Protein AF-0000000083948044 (afdb_homodimer)

Solvent-accessible surface area (backbone atoms only — not comparable to full-atom values): 12449 Å² total; per-residue (Å²): 128,55,39,56,55,38,50,48,56,56,56,66,45,41,83,78,43,51,87,65,26,79,36,49,68,41,22,40,64,72,47,48,48,48,42,42,27,71,43,44,62,43,53,74,86,37,71,69,35,30,33,70,60,34,66,50,73,43,100,89,45,74,81,46,65,39,50,32,29,34,37,51,96,88,35,52,42,30,39,36,39,72,46,25,44,63,44,82,81,50,70,66,59,46,50,53,51,45,54,44,46,70,73,47,71,33,28,36,36,36,42,35,24,60,48,123,128,55,41,56,55,38,49,48,57,55,56,65,46,41,83,79,43,52,88,64,27,78,38,49,67,42,23,39,62,72,47,47,49,49,42,43,28,71,42,45,60,43,53,74,85,37,72,70,34,30,34,70,60,35,66,50,72,43,99,88,44,76,82,46,65,38,49,31,30,34,36,51,95,87,35,49,41,31,37,37,39,72,45,24,45,65,45,83,80,51,71,65,60,47,49,52,49,46,54,44,45,69,75,47,71,33,29,36,36,36,44,34,24,61,48,123

InterPro domains:
  IPR029464 Type I restriction enzyme R protein, N-terminal domain [PF13588] (35-112)

Structure (mmCIF, N/CA/C/O backbone):
data_AF-0000000083948044-model_v1
#
loop_
_entity.id
_entity.type
_entity.pdbx_description
1 polymer 'Unc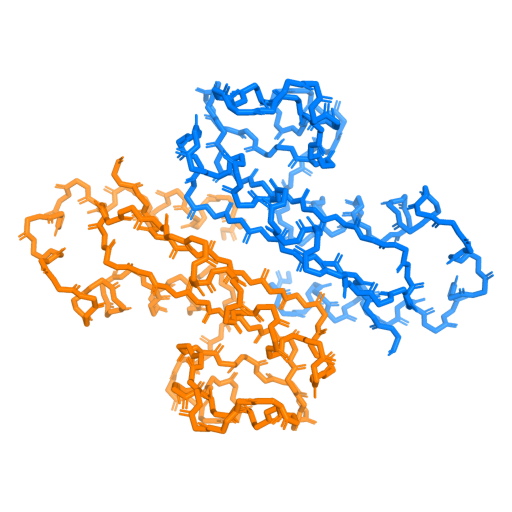haracterized conserved protein'
#
loop_
_atom_site.group_PDB
_atom_site.id
_atom_site.type_symbol
_atom_site.label_atom_id
_atom_site.label_alt_id
_atom_site.label_comp_id
_atom_site.label_asym_id
_atom_site.label_entity_id
_atom_site.label_seq_id
_atom_site.pdbx_PDB_ins_code
_atom_site.Cartn_x
_atom_site.Cartn_y
_atom_site.Cartn_z
_atom_site.occupancy
_atom_site.B_iso_or_equiv
_atom_site.auth_seq_id
_atom_site.auth_comp_id
_atom_site.auth_asym_id
_atom_site.auth_atom_id
_atom_site.pdbx_PDB_model_num
ATOM 1 N N . MET A 1 1 ? -4.352 4.871 -19 1 67.12 1 MET A N 1
ATOM 2 C CA . MET A 1 1 ? -5.227 4.184 -18.062 1 67.12 1 MET A CA 1
ATOM 3 C C . MET A 1 1 ? -5.004 4.691 -16.641 1 67.12 1 MET A C 1
ATOM 5 O O . MET A 1 1 ? -3.877 5.027 -16.266 1 67.12 1 MET A O 1
ATOM 9 N N . ASP A 1 2 ? -6.133 4.84 -15.945 1 78.31 2 ASP A N 1
ATOM 10 C CA . ASP A 1 2 ? -5.961 5.277 -14.562 1 78.31 2 ASP A CA 1
ATOM 11 C C . ASP A 1 2 ? -5.617 4.102 -13.656 1 78.31 2 ASP A C 1
ATOM 13 O O . ASP A 1 2 ? -5.531 2.961 -14.109 1 78.31 2 ASP A O 1
ATOM 17 N N . PHE A 1 3 ? -5.184 4.293 -12.453 1 81.31 3 PHE A N 1
ATOM 18 C CA . PHE A 1 3 ? -4.707 3.305 -11.492 1 81.31 3 PHE A CA 1
ATOM 19 C C . PHE A 1 3 ? -5.691 2.148 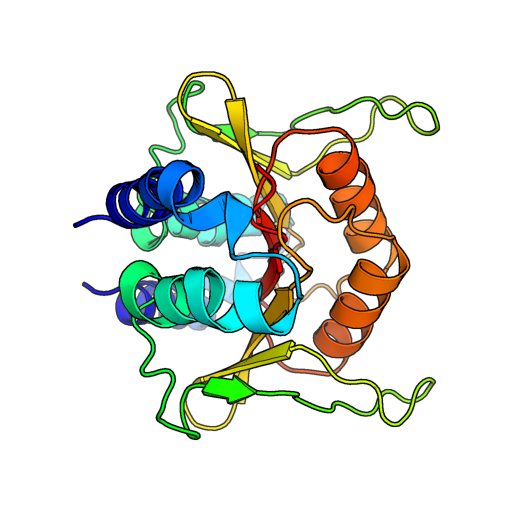-11.375 1 81.31 3 PHE A C 1
ATOM 21 O O . PHE A 1 3 ? -5.301 0.982 -11.461 1 81.31 3 PHE A O 1
ATOM 28 N N . ILE A 1 4 ? -6.91 2.498 -11.281 1 80.31 4 ILE A N 1
ATOM 29 C CA . ILE A 1 4 ? -7.93 1.479 -11.055 1 80.31 4 ILE A CA 1
ATOM 30 C C . ILE A 1 4 ? -8.055 0.591 -12.289 1 80.31 4 ILE A C 1
ATOM 32 O O . ILE A 1 4 ? -8.195 -0.629 -12.172 1 80.31 4 ILE A O 1
ATOM 36 N N . GLU A 1 5 ? -8.039 1.23 -13.391 1 84.94 5 GLU A N 1
ATOM 37 C CA . GLU A 1 5 ? -8.125 0.471 -14.641 1 84.94 5 GLU A CA 1
ATOM 38 C C . GLU A 1 5 ? -6.949 -0.494 -14.781 1 84.94 5 GLU A C 1
ATOM 40 O O . GLU A 1 5 ? -7.121 -1.624 -15.234 1 84.94 5 GLU A O 1
ATOM 45 N N . ARG A 1 6 ? -5.82 -0.018 -14.383 1 87.62 6 ARG A N 1
ATOM 46 C CA . ARG A 1 6 ? -4.625 -0.85 -14.484 1 87.62 6 ARG A CA 1
ATOM 47 C C . ARG A 1 6 ? -4.688 -2.025 -13.516 1 87.62 6 ARG A C 1
ATOM 49 O O . ARG A 1 6 ? -4.309 -3.145 -13.867 1 87.62 6 ARG A O 1
ATOM 56 N N . ILE A 1 7 ? -5.152 -1.818 -12.328 1 85.5 7 ILE A N 1
ATOM 57 C CA . ILE A 1 7 ? -5.289 -2.887 -11.344 1 85.5 7 ILE A CA 1
ATOM 58 C C . ILE A 1 7 ? -6.309 -3.912 -11.836 1 85.5 7 ILE A C 1
ATOM 60 O O . ILE A 1 7 ? -6.113 -5.121 -11.672 1 85.5 7 ILE A O 1
ATOM 64 N N . GLN A 1 8 ? -7.34 -3.424 -12.422 1 84.31 8 GLN A N 1
ATOM 65 C CA . GLN A 1 8 ? -8.383 -4.316 -12.922 1 84.31 8 GLN A CA 1
ATOM 66 C C . GLN A 1 8 ? -7.852 -5.188 -14.062 1 84.31 8 GLN A C 1
ATOM 68 O O . GLN A 1 8 ? -8.195 -6.371 -14.148 1 84.31 8 GLN A O 1
ATOM 73 N N . ALA A 1 9 ? -7.117 -4.512 -14.898 1 88.69 9 ALA A N 1
ATOM 74 C CA . ALA A 1 9 ? -6.523 -5.266 -16 1 88.69 9 ALA A CA 1
ATOM 75 C C . ALA A 1 9 ? -5.656 -6.406 -15.477 1 88.69 9 ALA A C 1
ATOM 77 O O . ALA A 1 9 ? -5.699 -7.52 -16 1 88.69 9 ALA A O 1
ATOM 78 N N . LEU A 1 10 ? -4.922 -6.152 -14.453 1 88.38 10 LEU A N 1
ATOM 79 C CA . LEU A 1 10 ? -4.078 -7.176 -13.844 1 88.38 10 LEU A CA 1
ATOM 80 C C . LEU A 1 10 ? -4.926 -8.258 -13.18 1 88.38 10 LEU A C 1
ATOM 82 O O . LEU A 1 10 ? -4.633 -9.445 -13.312 1 88.38 10 LEU A O 1
ATOM 86 N N . SER A 1 11 ? -5.906 -7.84 -12.484 1 85.69 11 SER A N 1
ATOM 87 C CA . SER A 1 11 ? -6.781 -8.766 -11.773 1 85.69 11 SER A CA 1
ATOM 88 C C . SER A 1 11 ? -7.496 -9.703 -12.742 1 85.69 11 SER A C 1
ATOM 90 O O . SER A 1 11 ? -7.766 -10.859 -12.414 1 85.69 11 SER A O 1
ATOM 92 N N . LYS A 1 12 ? -7.828 -9.227 -13.906 1 88.06 12 LYS A N 1
ATOM 93 C CA . LYS A 1 12 ? -8.555 -10 -14.906 1 88.06 12 LYS A CA 1
ATOM 94 C C . LYS A 1 12 ? -7.695 -11.148 -15.438 1 88.06 12 LYS A C 1
ATOM 96 O O . LYS A 1 12 ? -8.227 -12.125 -15.969 1 88.06 12 LYS A O 1
ATOM 101 N N . ARG A 1 13 ? -6.422 -11.039 -15.281 1 89.12 13 ARG A N 1
ATOM 102 C CA . ARG A 1 13 ? -5.512 -12.07 -15.766 1 89.12 13 ARG A CA 1
ATOM 103 C C . ARG A 1 13 ? -5.438 -13.242 -14.789 1 89.12 13 ARG A C 1
ATOM 105 O O . ARG A 1 13 ? -5.035 -14.344 -15.156 1 89.12 13 ARG A O 1
ATOM 112 N N . ILE A 1 14 ? -5.812 -13.016 -13.602 1 89.88 14 ILE A N 1
ATOM 113 C CA . ILE A 1 14 ? -5.562 -13.961 -12.516 1 89.88 14 ILE A CA 1
ATOM 114 C C . ILE A 1 14 ? -6.285 -15.273 -12.797 1 89.88 14 ILE A C 1
ATOM 116 O O . ILE A 1 14 ? -5.691 -16.359 -12.711 1 89.88 14 ILE A O 1
ATOM 120 N N . PRO A 1 15 ? -7.562 -15.227 -13.211 1 89.88 15 PRO A N 1
ATOM 121 C CA . PRO A 1 15 ? -8.227 -16.5 -13.5 1 89.88 15 PRO A CA 1
ATOM 122 C C . PRO A 1 15 ? -7.523 -17.297 -14.586 1 89.88 15 P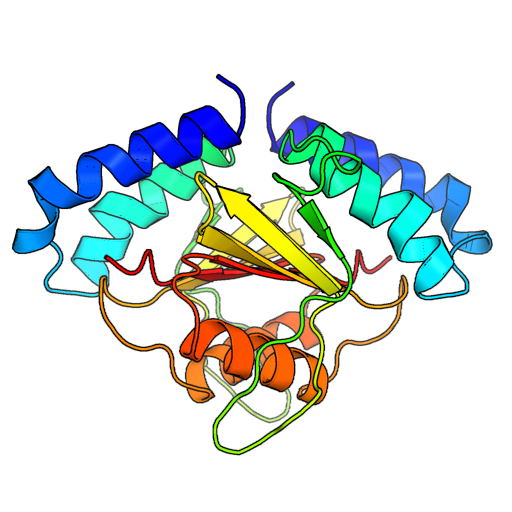RO A C 1
ATOM 124 O O . PRO A 1 15 ? -7.547 -18.531 -14.562 1 89.88 15 PRO A O 1
ATOM 127 N N . GLN A 1 16 ? -6.848 -16.672 -15.453 1 93.62 16 GLN A N 1
ATOM 128 C CA . GLN A 1 16 ? -6.199 -17.328 -16.578 1 93.62 16 GLN A CA 1
ATOM 129 C C . GLN A 1 16 ? -4.859 -17.938 -16.172 1 93.62 16 GLN A C 1
ATOM 131 O O . GLN A 1 16 ? -4.383 -18.891 -16.797 1 93.62 16 GLN A O 1
ATOM 136 N N . ILE A 1 17 ? -4.301 -17.422 -15.117 1 94.12 17 ILE A N 1
ATOM 137 C CA . ILE A 1 17 ? -2.936 -17.859 -14.836 1 94.12 17 ILE A CA 1
ATOM 138 C C . ILE A 1 17 ? -2.855 -18.453 -13.43 1 94.12 17 ILE A C 1
ATOM 140 O O . ILE A 1 17 ? -1.783 -18.859 -12.984 1 94.12 17 ILE A O 1
ATOM 144 N N . SER A 1 18 ? -3.92 -18.453 -12.719 1 91.75 18 SER A N 1
ATOM 145 C CA . SER A 1 18 ? -3.928 -18.828 -11.312 1 91.75 18 SER A CA 1
ATOM 146 C C . SER A 1 18 ? -3.295 -20.203 -11.109 1 91.75 18 SER A C 1
ATOM 148 O O . SER A 1 18 ? -2.615 -20.438 -10.102 1 91.75 18 SER A O 1
ATOM 150 N N . ALA A 1 19 ? -3.473 -21.109 -12.039 1 93.56 19 ALA A N 1
ATOM 151 C CA . ALA A 1 19 ? -2.943 -22.469 -11.945 1 93.56 19 ALA A CA 1
ATOM 152 C C . ALA A 1 19 ? -1.418 -22.469 -11.961 1 93.56 19 ALA A C 1
ATOM 154 O O . ALA A 1 19 ? -0.784 -23.391 -11.438 1 93.56 19 ALA A O 1
ATOM 155 N N . SER A 1 20 ? -0.863 -21.422 -12.516 1 94.25 20 SER A N 1
ATOM 156 C CA . SER A 1 20 ? 0.59 -21.344 -12.625 1 94.25 20 SER A CA 1
ATOM 157 C C . SER A 1 20 ? 1.194 -20.609 -11.438 1 94.25 20 SER A C 1
ATOM 159 O O . SER A 1 20 ? 2.418 -20.516 -11.312 1 94.25 20 SER A O 1
ATOM 161 N N . LEU A 1 21 ? 0.418 -20.062 -10.531 1 93.19 21 LEU A N 1
ATOM 162 C CA . LEU A 1 21 ? 0.89 -19.266 -9.406 1 93.19 21 LEU A CA 1
ATOM 163 C C . LEU A 1 21 ? 1.062 -20.141 -8.164 1 93.19 21 LEU A C 1
ATOM 165 O O . LEU A 1 21 ? 0.517 -19.828 -7.102 1 93.19 21 LEU A O 1
ATOM 169 N N . GLN A 1 22 ? 1.893 -21.125 -8.344 1 92.19 22 GLN A N 1
ATOM 170 C CA . GLN A 1 22 ? 1.998 -22.156 -7.316 1 92.19 22 GLN A CA 1
ATOM 171 C C . GLN A 1 22 ? 3.119 -21.844 -6.332 1 92.19 22 GLN A C 1
ATOM 173 O O . GLN A 1 22 ? 3.277 -22.531 -5.32 1 92.19 22 GLN A O 1
ATOM 178 N N . THR A 1 23 ? 3.932 -20.922 -6.645 1 92.12 23 THR A N 1
ATOM 179 C CA . THR A 1 23 ? 5.02 -20.531 -5.758 1 92.12 23 THR A CA 1
ATOM 180 C C . THR A 1 23 ? 5.02 -19.016 -5.539 1 92.12 23 THR A C 1
ATOM 182 O O . THR A 1 23 ? 4.395 -18.281 -6.297 1 92.12 23 THR A O 1
ATOM 185 N N . GLU A 1 24 ? 5.656 -18.562 -4.508 1 91.38 24 GLU A N 1
ATOM 186 C CA . GLU A 1 24 ? 5.871 -17.141 -4.266 1 91.38 24 GLU A CA 1
ATOM 187 C C . GLU A 1 24 ? 6.605 -16.484 -5.434 1 91.38 24 GLU A C 1
ATOM 189 O O . GLU A 1 24 ? 6.25 -15.391 -5.867 1 91.38 24 GLU A O 1
ATOM 194 N N . GLU A 1 25 ? 7.613 -17.234 -5.977 1 92.88 25 GLU A N 1
ATOM 195 C CA . GLU A 1 25 ? 8.375 -16.734 -7.109 1 92.88 25 GLU A CA 1
ATOM 196 C C . GLU A 1 25 ? 7.496 -16.562 -8.344 1 92.88 25 GLU A C 1
ATOM 198 O O . GLU A 1 25 ? 7.598 -15.57 -9.062 1 92.88 25 GLU A O 1
ATOM 203 N N . ALA A 1 26 ? 6.648 -17.516 -8.617 1 94.69 26 ALA A N 1
ATOM 204 C CA . ALA A 1 26 ? 5.703 -17.422 -9.734 1 94.69 26 ALA A CA 1
ATOM 205 C C . ALA A 1 26 ? 4.762 -16.234 -9.547 1 94.69 26 ALA A C 1
ATOM 207 O O . ALA A 1 26 ? 4.48 -15.5 -10.492 1 94.69 26 ALA A O 1
ATOM 208 N N . THR A 1 27 ? 4.277 -16.031 -8.352 1 93.81 27 THR A N 1
ATOM 209 C CA . THR A 1 27 ? 3.404 -14.898 -8.031 1 93.81 27 THR A CA 1
ATOM 210 C C . THR A 1 27 ? 4.133 -13.578 -8.25 1 93.81 27 THR A C 1
ATOM 212 O O . THR A 1 27 ? 3.586 -12.656 -8.867 1 93.81 27 THR A O 1
ATOM 215 N N . LYS A 1 28 ? 5.367 -13.484 -7.785 1 93.69 28 LYS A N 1
ATOM 216 C CA . LYS A 1 28 ? 6.172 -12.281 -7.969 1 93.69 28 LYS A CA 1
ATOM 217 C C . LYS A 1 28 ? 6.316 -11.938 -9.445 1 93.69 28 LYS A C 1
ATOM 219 O O . LYS A 1 28 ? 6.082 -10.789 -9.852 1 93.69 28 LYS A O 1
ATOM 224 N N . ASN A 1 29 ? 6.586 -12.914 -10.234 1 94.5 29 ASN A N 1
ATOM 225 C CA . ASN A 1 29 ? 6.855 -12.688 -11.648 1 94.5 29 ASN A CA 1
ATOM 226 C C . ASN A 1 29 ? 5.578 -12.367 -12.422 1 94.5 29 ASN A C 1
ATOM 228 O O . ASN A 1 29 ? 5.57 -11.477 -13.273 1 94.5 29 ASN A O 1
ATOM 232 N N . ALA A 1 30 ? 4.555 -13.062 -12.109 1 94.56 30 ALA A N 1
ATOM 233 C CA . ALA A 1 30 ? 3.361 -12.977 -12.945 1 94.56 30 ALA A CA 1
ATOM 234 C C . ALA A 1 30 ? 2.441 -11.852 -12.477 1 94.56 30 ALA A C 1
ATOM 236 O O . ALA A 1 30 ? 1.631 -11.344 -13.25 1 94.56 30 ALA A O 1
ATOM 237 N N . LEU A 1 31 ? 2.502 -11.43 -11.195 1 93.31 31 LEU A N 1
ATOM 238 C CA . LEU A 1 31 ? 1.531 -10.477 -10.672 1 93.31 31 LEU A CA 1
ATOM 239 C C . LEU A 1 31 ? 2.232 -9.258 -10.086 1 93.31 31 LEU A C 1
ATOM 241 O O . LEU A 1 31 ? 1.928 -8.117 -10.461 1 93.31 31 LEU A O 1
ATOM 245 N N . ILE A 1 32 ? 3.238 -9.469 -9.266 1 94.44 32 ILE A N 1
ATOM 246 C CA . ILE A 1 32 ? 3.822 -8.375 -8.5 1 94.44 32 ILE A CA 1
ATOM 247 C C . ILE A 1 32 ? 4.66 -7.488 -9.422 1 94.44 32 ILE A C 1
ATOM 249 O O . ILE A 1 32 ? 4.523 -6.262 -9.414 1 94.44 32 ILE A O 1
ATOM 253 N N . MET A 1 33 ? 5.516 -8.125 -10.219 1 95.25 33 MET A N 1
ATOM 254 C CA . MET A 1 33 ? 6.355 -7.328 -11.109 1 95.25 33 MET A CA 1
ATOM 255 C C . MET A 1 33 ? 5.504 -6.516 -12.078 1 95.25 33 MET A C 1
ATOM 257 O O . MET A 1 33 ? 5.723 -5.316 -12.25 1 95.25 33 MET A O 1
ATOM 261 N N . PRO A 1 34 ? 4.512 -7.086 -12.695 1 94.31 34 PRO A N 1
ATOM 262 C CA . PRO A 1 34 ? 3.621 -6.281 -13.539 1 94.31 34 PRO A CA 1
ATOM 263 C C . PRO A 1 34 ? 2.895 -5.191 -12.75 1 94.31 34 PRO A C 1
ATOM 265 O O . PRO A 1 34 ? 2.658 -4.102 -13.273 1 94.31 34 PRO A O 1
ATOM 268 N N . PHE A 1 35 ? 2.508 -5.418 -11.539 1 92.94 35 PHE A N 1
ATOM 269 C CA . PHE A 1 35 ? 1.888 -4.406 -10.695 1 92.94 35 PHE A CA 1
ATOM 270 C C . PHE A 1 35 ? 2.822 -3.219 -10.5 1 92.94 35 PHE A C 1
ATOM 272 O O . PHE A 1 35 ? 2.426 -2.068 -10.695 1 92.94 35 PHE A O 1
ATOM 279 N N . LEU A 1 36 ? 4.07 -3.512 -10.18 1 94.38 36 LEU A N 1
ATOM 280 C CA . LEU A 1 36 ? 5.055 -2.461 -9.953 1 94.38 36 LEU A CA 1
ATOM 281 C C . LEU A 1 36 ? 5.301 -1.659 -11.227 1 94.38 36 LEU A C 1
ATOM 283 O O . LEU A 1 36 ? 5.398 -0.431 -11.18 1 94.38 36 LEU A O 1
ATOM 287 N N . SER A 1 37 ? 5.359 -2.396 -12.281 1 94.56 37 SER A N 1
ATOM 288 C CA . SER A 1 37 ? 5.703 -1.741 -13.539 1 94.56 37 SER A CA 1
ATOM 289 C C . SER A 1 37 ? 4.484 -1.072 -14.172 1 94.56 37 SER A C 1
ATOM 291 O O . SER A 1 37 ? 4.457 0.148 -14.336 1 94.56 37 SER A O 1
ATOM 293 N N . SER A 1 38 ? 3.361 -1.793 -14.367 1 92.38 38 SER A N 1
ATOM 294 C CA . SER A 1 38 ? 2.24 -1.3 -15.156 1 92.38 38 SER A CA 1
ATOM 295 C C . SER A 1 38 ? 1.301 -0.443 -14.312 1 92.38 38 SER A C 1
ATOM 297 O O . SER A 1 38 ? 0.655 0.472 -14.828 1 92.38 38 SER A O 1
ATOM 299 N N . VAL A 1 39 ? 1.251 -0.683 -13.055 1 89.31 39 VAL A N 1
ATOM 300 C CA . VAL A 1 39 ? 0.312 0.04 -12.203 1 89.31 39 VAL A CA 1
ATOM 301 C C . VAL A 1 39 ? 1.024 1.205 -11.516 1 89.31 39 VAL A C 1
ATOM 303 O O . VAL A 1 39 ? 0.562 2.346 -11.578 1 89.31 39 VAL A O 1
ATOM 306 N N . LEU A 1 40 ? 2.197 0.929 -11.016 1 89.94 40 LEU A N 1
ATOM 307 C CA . LEU A 1 40 ? 2.883 1.976 -10.273 1 89.94 40 LEU A CA 1
ATOM 308 C C . LEU A 1 40 ? 3.863 2.729 -11.164 1 89.94 40 LEU A C 1
ATOM 310 O O . LEU A 1 40 ? 4.312 3.824 -10.812 1 89.94 40 LEU A O 1
ATOM 314 N N . GLY A 1 41 ? 4.305 2.107 -12.297 1 91.44 41 GLY A N 1
ATOM 315 C CA . GLY A 1 41 ? 5.086 2.824 -13.297 1 91.44 41 GLY A CA 1
ATOM 316 C C . GLY A 1 41 ? 6.582 2.74 -13.055 1 91.44 41 GLY A C 1
ATOM 317 O O . GLY A 1 41 ? 7.348 3.539 -13.594 1 91.44 41 GLY A O 1
ATOM 318 N N . TY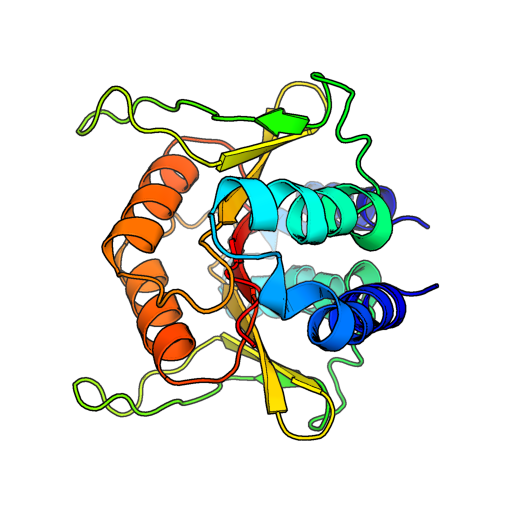R A 1 42 ? 6.984 1.784 -12.211 1 94.25 42 TYR A N 1
ATOM 319 C CA . TYR A 1 42 ? 8.414 1.625 -11.945 1 94.25 42 TYR A CA 1
ATOM 320 C C . TYR A 1 42 ? 9.07 0.759 -13.016 1 94.25 42 TYR A C 1
ATOM 322 O O . TYR A 1 42 ? 8.438 -0.145 -13.57 1 94.25 42 TYR A O 1
ATOM 330 N N . ASP A 1 43 ? 10.312 1.043 -13.32 1 95.88 43 ASP A N 1
ATOM 331 C CA . ASP A 1 43 ? 11.133 0.12 -14.102 1 95.88 43 ASP A CA 1
ATOM 332 C C . ASP A 1 43 ? 11.703 -0.988 -13.219 1 95.88 43 ASP A C 1
ATOM 334 O O . ASP A 1 43 ? 12.711 -0.792 -12.547 1 95.88 43 ASP A O 1
ATOM 338 N N . VAL A 1 44 ? 11.102 -2.119 -13.25 1 96.25 44 VAL A N 1
ATOM 339 C CA . VAL A 1 44 ? 11.391 -3.207 -12.32 1 96.25 44 VAL A CA 1
ATOM 340 C C . VAL A 1 44 ? 12.789 -3.766 -12.594 1 96.25 44 VAL A C 1
ATOM 342 O O . VAL A 1 44 ? 13.336 -4.504 -11.773 1 96.25 44 VAL A O 1
ATOM 345 N N . PHE A 1 45 ? 13.414 -3.367 -13.68 1 96.19 45 PHE A N 1
ATOM 346 C CA . PHE A 1 45 ? 14.742 -3.871 -14.008 1 96.19 45 PHE A CA 1
ATOM 347 C C . PHE A 1 45 ? 15.805 -2.818 -13.719 1 96.19 45 PHE A C 1
ATOM 349 O O . PHE A 1 45 ? 17 -3.062 -13.906 1 96.19 45 PHE A O 1
ATOM 356 N N . ASN A 1 46 ? 15.453 -1.7 -13.242 1 97.12 46 ASN A N 1
ATOM 357 C CA . ASN A 1 46 ? 16.359 -0.631 -12.836 1 97.12 46 ASN A CA 1
ATOM 358 C C . ASN A 1 46 ? 16.641 -0.668 -11.336 1 97.12 46 ASN A C 1
ATOM 360 O O . ASN A 1 46 ? 15.773 -0.34 -10.531 1 97.12 46 ASN A O 1
ATOM 364 N N . PRO A 1 47 ? 17.828 -0.976 -10.922 1 96.06 47 PRO A N 1
ATOM 365 C CA . PRO A 1 47 ? 18.125 -1.119 -9.492 1 96.06 47 PRO A CA 1
ATOM 366 C C . PRO A 1 47 ? 18.078 0.21 -8.742 1 96.06 47 PRO A C 1
ATOM 368 O O . PRO A 1 47 ? 18.094 0.228 -7.512 1 96.06 47 PRO A O 1
ATOM 371 N N . ASP A 1 48 ? 18.031 1.287 -9.469 1 96.5 48 ASP A N 1
ATOM 372 C CA . ASP A 1 48 ? 17.891 2.58 -8.812 1 96.5 48 ASP A CA 1
ATOM 373 C C . ASP A 1 48 ? 16.422 2.84 -8.438 1 96.5 48 ASP A C 1
ATOM 375 O O . ASP A 1 48 ? 16.141 3.752 -7.66 1 96.5 48 ASP A O 1
ATOM 379 N N . GLU A 1 49 ? 15.508 2.025 -9.008 1 96.06 49 GLU A N 1
ATOM 380 C CA . GLU A 1 49 ? 14.086 2.238 -8.758 1 96.06 49 GLU A CA 1
ATOM 381 C C . GLU A 1 49 ? 13.492 1.104 -7.918 1 96.06 49 GLU A C 1
ATOM 383 O O . GLU A 1 49 ? 12.648 1.337 -7.055 1 96.06 49 GLU A O 1
ATOM 388 N N . VAL A 1 50 ? 13.93 -0.074 -8.25 1 97.19 50 VAL A N 1
ATOM 389 C CA . VAL A 1 50 ? 13.352 -1.242 -7.59 1 97.19 50 VAL A CA 1
ATOM 390 C C . VAL A 1 50 ? 14.469 -2.131 -7.051 1 97.19 50 VAL A C 1
ATOM 392 O O . VAL A 1 50 ? 15.297 -2.633 -7.812 1 97.19 50 VAL A O 1
ATOM 395 N N . LEU A 1 51 ? 14.523 -2.34 -5.727 1 96.38 51 LEU A N 1
ATOM 396 C CA . LEU A 1 51 ? 15.484 -3.215 -5.074 1 96.38 51 LEU A CA 1
ATOM 397 C C . LEU A 1 51 ? 14.805 -4.465 -4.527 1 96.38 51 LEU A C 1
ATOM 399 O O . LEU A 1 51 ? 14.062 -4.391 -3.545 1 96.38 51 LEU A O 1
ATOM 403 N N . PRO A 1 52 ? 15.039 -5.605 -5.195 1 95.44 52 PRO A N 1
ATOM 404 C CA . PRO A 1 52 ? 14.484 -6.852 -4.656 1 95.44 52 PRO A CA 1
ATOM 405 C C . PRO A 1 52 ? 15.234 -7.344 -3.422 1 95.44 52 PRO A C 1
ATOM 407 O O . PRO A 1 52 ? 16.438 -7.082 -3.277 1 95.44 52 PRO A O 1
ATOM 410 N N . GLU A 1 53 ? 14.516 -8.031 -2.551 1 93.25 53 GLU A N 1
ATOM 411 C CA . GLU A 1 53 ? 15.086 -8.648 -1.357 1 93.25 53 GLU A CA 1
ATOM 412 C C . GLU A 1 53 ? 15.852 -7.633 -0.52 1 93.25 53 GLU A C 1
ATOM 414 O O . GLU A 1 53 ? 17.016 -7.848 -0.18 1 93.25 53 GLU A O 1
ATOM 419 N N . TYR A 1 54 ? 15.188 -6.527 -0.263 1 91.62 54 TYR A N 1
ATOM 420 C CA . TYR A 1 54 ? 15.789 -5.426 0.482 1 91.62 54 TYR A CA 1
ATOM 421 C C . TYR A 1 54 ? 15.984 -5.801 1.946 1 91.62 54 TYR A C 1
ATOM 423 O O . TYR A 1 54 ? 15.047 -6.258 2.605 1 91.62 54 TYR A O 1
ATOM 431 N N . THR A 1 55 ? 17.234 -5.762 2.393 1 85.94 55 THR A N 1
ATOM 432 C CA . THR A 1 55 ? 17.578 -6.078 3.773 1 85.94 55 THR A CA 1
ATOM 433 C C . THR A 1 55 ? 17.688 -4.805 4.609 1 85.94 55 THR A C 1
ATOM 435 O O . THR A 1 55 ? 18.234 -3.801 4.152 1 85.94 55 THR A O 1
ATOM 438 N N . ALA A 1 56 ? 16.875 -4.699 5.594 1 72 56 ALA A N 1
ATOM 439 C CA . ALA A 1 56 ? 17.094 -3.625 6.559 1 72 56 ALA A CA 1
ATOM 440 C C . ALA A 1 56 ? 17.312 -4.188 7.961 1 72 56 ALA A C 1
ATOM 442 O O . ALA A 1 56 ? 16.625 -5.121 8.383 1 72 56 ALA A O 1
ATOM 443 N N . ASP A 1 57 ? 18.453 -3.91 8.453 1 73.38 57 ASP A N 1
ATOM 444 C CA . ASP A 1 57 ? 18.75 -4.344 9.812 1 73.38 57 ASP A CA 1
ATOM 445 C C . ASP A 1 57 ? 18.031 -3.48 10.844 1 73.38 57 ASP A C 1
ATOM 447 O O . ASP A 1 57 ? 17.938 -2.26 10.688 1 73.38 57 ASP A O 1
ATOM 451 N N . THR A 1 58 ? 17.25 -4.188 11.57 1 72 58 THR A N 1
ATOM 452 C CA . THR A 1 58 ? 16.703 -3.508 12.734 1 72 58 THR A CA 1
ATOM 453 C C . THR A 1 58 ? 17.5 -3.852 13.992 1 72 58 THR A C 1
ATOM 455 O O . THR A 1 58 ? 18.281 -4.805 13.992 1 72 58 THR A O 1
ATOM 458 N N . PRO A 1 59 ? 17.547 -3.018 14.977 1 69.25 59 PRO A N 1
ATOM 459 C CA . PRO A 1 59 ? 18.25 -3.324 16.219 1 69.25 59 PRO A CA 1
ATOM 460 C C . PRO A 1 59 ? 17.891 -4.703 16.781 1 69.25 59 PRO A C 1
ATOM 462 O O . PRO A 1 59 ? 18.734 -5.371 17.375 1 69.25 59 PRO A O 1
ATOM 465 N N . THR A 1 60 ? 16.719 -5.227 16.5 1 68.56 60 THR A N 1
ATOM 466 C CA . THR A 1 60 ? 16.266 -6.465 17.141 1 68.56 60 THR A CA 1
ATOM 467 C C . THR A 1 60 ? 16.328 -7.625 16.156 1 68.56 60 THR A C 1
ATOM 469 O O . THR A 1 60 ? 16.25 -8.789 16.547 1 68.56 60 THR A O 1
ATOM 472 N N . LYS A 1 61 ? 16.438 -7.418 14.891 1 71.75 61 LYS A N 1
ATOM 473 C CA . LYS A 1 61 ? 16.422 -8.484 13.891 1 71.75 61 LYS A CA 1
ATOM 474 C C . LYS A 1 61 ? 17.359 -8.156 12.727 1 71.75 61 LYS A C 1
ATOM 476 O O . LYS A 1 61 ? 17.219 -7.113 12.086 1 71.75 61 LYS A O 1
ATOM 481 N N . LYS A 1 62 ? 18.328 -9.086 12.656 1 76.44 62 LYS A N 1
ATOM 482 C CA . LYS A 1 62 ? 19.297 -8.898 11.578 1 76.44 62 LYS A CA 1
ATOM 483 C C . LYS A 1 62 ? 19.047 -9.898 10.445 1 76.44 62 LYS A C 1
ATOM 485 O O . LYS A 1 62 ? 18.672 -11.047 10.695 1 76.44 62 LYS A O 1
ATOM 490 N N . GLY A 1 63 ? 19.141 -9.414 9.289 1 77.81 63 GLY A N 1
ATOM 491 C CA . GLY A 1 63 ? 19.156 -10.305 8.141 1 77.81 63 GLY A CA 1
ATOM 492 C C . GLY A 1 63 ? 17.766 -10.547 7.562 1 77.81 63 GLY A C 1
ATOM 493 O O . GLY A 1 63 ? 17.609 -11.391 6.676 1 77.81 63 GLY A O 1
ATOM 494 N N . GLU A 1 64 ? 16.75 -9.875 8.047 1 82.19 64 GLU A N 1
ATOM 495 C CA . GLU A 1 64 ? 15.422 -10.023 7.453 1 82.19 64 GLU A CA 1
ATOM 496 C C . GLU A 1 64 ? 15.289 -9.203 6.176 1 82.19 64 GLU A C 1
ATOM 498 O O . GLU A 1 64 ? 15.945 -8.164 6.031 1 82.19 64 GLU A O 1
ATOM 503 N N . LYS A 1 65 ? 14.523 -9.828 5.301 1 88.5 65 LYS A N 1
ATOM 504 C CA . LYS A 1 65 ? 14.391 -9.141 4.02 1 88.5 65 LYS A CA 1
ATOM 505 C C . LYS A 1 65 ? 12.93 -8.867 3.693 1 88.5 65 LYS A C 1
ATOM 507 O O . LYS A 1 65 ? 12.039 -9.633 4.082 1 88.5 65 LYS A O 1
ATOM 512 N N . VAL A 1 66 ? 12.766 -7.719 3.117 1 90.94 66 VAL A N 1
ATOM 513 C CA . VAL A 1 66 ? 11.477 -7.441 2.488 1 90.94 66 VAL A CA 1
ATOM 514 C C . VAL A 1 66 ? 11.578 -7.664 0.981 1 90.94 66 VAL A C 1
ATOM 516 O O . VAL A 1 66 ? 12.656 -7.539 0.4 1 90.94 66 VAL A O 1
ATOM 519 N N . ASP A 1 67 ? 10.508 -7.965 0.366 1 93.06 67 ASP A N 1
ATOM 520 C CA . ASP A 1 67 ? 10.547 -8.445 -1.012 1 93.06 67 ASP A CA 1
ATOM 521 C C . ASP A 1 67 ? 11.047 -7.355 -1.958 1 93.06 67 ASP A C 1
ATOM 523 O O . ASP A 1 67 ? 11.93 -7.598 -2.783 1 93.06 67 ASP A O 1
ATOM 527 N N . TYR A 1 68 ? 10.445 -6.125 -1.783 1 95.5 68 TYR A N 1
ATOM 528 C CA . TYR A 1 68 ? 10.875 -5.043 -2.66 1 95.5 68 TYR A CA 1
ATOM 529 C C . TYR A 1 68 ? 10.938 -3.719 -1.907 1 95.5 68 TYR A C 1
ATOM 531 O O . TYR A 1 68 ? 10.07 -3.428 -1.082 1 95.5 68 TYR A O 1
ATOM 539 N N . ALA A 1 69 ? 11.961 -2.986 -2.188 1 95.56 69 ALA A N 1
ATOM 540 C CA . ALA A 1 69 ? 12.016 -1.563 -1.861 1 95.56 69 ALA A CA 1
ATOM 541 C C . ALA A 1 69 ? 11.969 -0.709 -3.125 1 95.56 69 ALA A C 1
ATOM 543 O O . ALA A 1 69 ? 12.719 -0.948 -4.07 1 95.56 69 ALA A O 1
ATOM 544 N N . LEU A 1 70 ? 11.023 0.151 -3.197 1 95.06 70 LEU A N 1
ATOM 545 C CA . LEU A 1 70 ? 10.961 1.12 -4.285 1 95.06 70 LEU A CA 1
ATOM 546 C C . LEU A 1 70 ? 11.68 2.408 -3.91 1 95.06 70 LEU A C 1
ATOM 548 O O . LEU A 1 70 ? 11.406 2.994 -2.859 1 95.06 70 LEU A O 1
ATOM 552 N N . MET A 1 71 ? 12.5 2.777 -4.801 1 93.75 71 MET A N 1
ATOM 553 C CA . MET A 1 71 ? 13.461 3.832 -4.48 1 93.75 71 MET A CA 1
ATOM 554 C C . MET A 1 71 ? 13.133 5.113 -5.238 1 93.75 71 MET A C 1
ATOM 556 O O . MET A 1 71 ? 12.578 5.066 -6.34 1 93.75 71 MET A O 1
ATOM 560 N N . LYS A 1 72 ? 13.5 6.246 -4.664 1 89 72 LYS A N 1
ATOM 561 C CA . LYS A 1 72 ? 13.508 7.562 -5.297 1 89 72 LYS A CA 1
ATOM 562 C C . LYS A 1 72 ? 14.68 8.406 -4.805 1 89 72 LYS A C 1
ATOM 564 O O . LYS A 1 72 ? 14.828 8.633 -3.602 1 89 72 LYS A O 1
ATOM 569 N N . ASP A 1 73 ? 15.469 8.82 -5.703 1 89.75 73 ASP A N 1
ATOM 570 C CA . ASP A 1 73 ? 16.625 9.664 -5.406 1 89.75 73 ASP A CA 1
ATOM 571 C C . ASP A 1 73 ? 17.5 9.039 -4.316 1 89.75 73 ASP A C 1
ATOM 573 O O . ASP A 1 73 ? 17.859 9.719 -3.352 1 89.75 73 ASP A O 1
ATOM 577 N N . GLY A 1 74 ? 17.656 7.766 -4.352 1 91.19 74 GLY A N 1
ATOM 578 C CA . GLY A 1 74 ? 18.562 7.055 -3.469 1 91.19 74 GLY A CA 1
ATOM 579 C C . GLY A 1 74 ? 17.953 6.734 -2.115 1 91.19 74 GLY A C 1
ATOM 580 O O . GLY A 1 74 ? 18.641 6.188 -1.24 1 91.19 74 GLY A O 1
ATOM 581 N N . GLU A 1 75 ? 16.656 7.043 -1.972 1 90.44 75 GLU A N 1
ATOM 582 C CA . GLU A 1 75 ? 15.977 6.785 -0.708 1 90.44 75 GLU A CA 1
ATOM 583 C C . GLU A 1 75 ? 14.789 5.848 -0.905 1 90.44 75 GLU A C 1
ATOM 585 O O . GLU A 1 75 ? 14.156 5.844 -1.965 1 90.44 75 GLU A O 1
ATOM 590 N N . VAL A 1 76 ? 14.531 5.059 0.172 1 91.56 76 VAL A N 1
ATOM 591 C CA . VAL A 1 76 ? 13.383 4.156 0.123 1 91.56 76 VAL A CA 1
ATOM 592 C C . VAL A 1 76 ? 12.094 4.957 0.238 1 91.56 76 VAL A C 1
ATOM 594 O O . VAL A 1 76 ? 11.883 5.68 1.218 1 91.56 76 VAL A O 1
ATOM 597 N N . LEU A 1 77 ? 11.297 4.785 -0.768 1 88.88 77 LEU A N 1
ATOM 598 C CA . LEU A 1 77 ? 10.008 5.469 -0.76 1 88.88 77 LEU A CA 1
ATOM 599 C C . LEU A 1 77 ? 8.898 4.535 -0.291 1 88.88 77 LEU A C 1
ATOM 601 O O . LEU A 1 77 ? 8.031 4.938 0.483 1 88.88 77 LEU A O 1
ATOM 605 N N . MET A 1 78 ? 8.992 3.279 -0.752 1 92.44 78 MET A N 1
ATOM 606 C CA . MET A 1 78 ? 7.941 2.303 -0.469 1 92.44 78 MET A CA 1
ATOM 607 C C . MET A 1 78 ? 8.539 0.921 -0.217 1 92.44 78 MET A C 1
ATOM 609 O O . MET A 1 78 ? 9.516 0.534 -0.864 1 92.44 78 MET A O 1
ATOM 613 N N . LEU A 1 79 ? 7.906 0.226 0.631 1 93.19 79 LEU A N 1
ATOM 614 C CA . LEU A 1 79 ? 8.242 -1.167 0.901 1 93.19 79 LEU A CA 1
ATOM 615 C C . LEU A 1 79 ? 7.082 -2.086 0.54 1 93.19 79 LEU A C 1
ATOM 617 O O . LEU A 1 79 ? 5.926 -1.768 0.814 1 93.19 79 LEU A O 1
ATOM 621 N N . ILE A 1 80 ? 7.398 -3.229 -0.048 1 93.31 80 ILE A N 1
ATOM 622 C CA . ILE A 1 80 ? 6.367 -4.168 -0.474 1 93.31 80 ILE A CA 1
ATOM 623 C C . ILE A 1 80 ? 6.695 -5.566 0.04 1 93.31 80 ILE A C 1
ATOM 625 O O . ILE A 1 80 ? 7.805 -6.062 -0.164 1 93.31 80 ILE A O 1
ATOM 629 N N . GLU A 1 81 ? 5.801 -6.117 0.722 1 90.88 81 GLU A N 1
ATOM 630 C CA . GLU A 1 81 ? 5.848 -7.523 1.118 1 90.88 81 GLU A CA 1
ATOM 631 C C . GLU A 1 81 ? 4.785 -8.336 0.385 1 90.88 81 GLU A C 1
ATOM 633 O O . GLU A 1 81 ? 3.611 -7.965 0.369 1 90.88 81 GLU A O 1
ATOM 638 N N . CYS A 1 82 ? 5.199 -9.414 -0.227 1 89.94 82 CYS A N 1
ATOM 639 C CA . CYS A 1 82 ? 4.305 -10.219 -1.05 1 89.94 82 CYS A CA 1
ATOM 640 C C . CYS A 1 82 ? 4.25 -11.664 -0.554 1 89.94 82 CYS A C 1
ATOM 642 O O . CYS A 1 82 ? 5.219 -12.164 0.017 1 89.94 82 CYS A O 1
ATOM 644 N N . LYS A 1 83 ? 3.168 -12.281 -0.816 1 87.5 83 LYS A N 1
ATOM 645 C CA . LYS A 1 83 ? 3.014 -13.703 -0.557 1 87.5 83 LYS A CA 1
ATOM 646 C C . LYS A 1 83 ? 2.48 -14.438 -1.786 1 87.5 83 LYS A C 1
ATOM 648 O O . LYS A 1 83 ? 2.023 -13.797 -2.74 1 87.5 83 LYS A O 1
ATOM 653 N N . LYS A 1 84 ? 2.619 -15.703 -1.725 1 88.88 84 LYS A N 1
ATOM 654 C CA . LYS A 1 84 ? 2.066 -16.531 -2.791 1 88.88 84 LYS A CA 1
ATOM 655 C C . LYS A 1 84 ? 0.584 -16.234 -3.004 1 88.88 84 LYS A C 1
ATOM 657 O O . LYS A 1 84 ? -0.152 -16 -2.041 1 88.88 84 LYS A O 1
ATOM 662 N N . TYR A 1 85 ? 0.303 -16.266 -4.328 1 87.88 85 TYR A N 1
ATOM 663 C CA . TYR A 1 85 ? -1.11 -16.125 -4.656 1 87.88 85 TYR A CA 1
ATOM 664 C C . TYR A 1 85 ? -1.959 -17.109 -3.863 1 87.88 85 TYR A C 1
ATOM 666 O O . TYR A 1 85 ? -1.617 -18.297 -3.76 1 87.88 85 TYR A O 1
ATOM 674 N N . ASN A 1 86 ? -2.941 -16.688 -3.137 1 82.31 86 ASN A N 1
ATOM 675 C CA . ASN A 1 86 ? -3.902 -17.469 -2.373 1 82.31 86 ASN A CA 1
ATOM 676 C C . ASN A 1 86 ? -3.293 -18 -1.077 1 82.31 86 ASN A C 1
ATOM 678 O O . ASN A 1 86 ? -3.826 -18.922 -0.467 1 82.31 86 ASN A O 1
ATOM 682 N N . GLU A 1 87 ? -2.191 -17.484 -0.726 1 83.5 87 GLU A N 1
ATOM 683 C CA . GLU A 1 87 ? -1.649 -17.797 0.595 1 83.5 87 GLU A CA 1
ATOM 684 C C . GLU A 1 87 ? -2.113 -16.781 1.633 1 83.5 87 GLU A C 1
ATOM 686 O O . GLU A 1 87 ? -2.15 -15.578 1.357 1 83.5 87 GLU A O 1
ATOM 691 N N . LYS A 1 88 ? -2.51 -17.297 2.682 1 74.19 88 LYS A N 1
ATOM 692 C CA . LYS A 1 88 ? -2.941 -16.422 3.76 1 74.19 88 LYS A CA 1
ATOM 693 C C . LYS A 1 88 ? -1.756 -15.68 4.379 1 74.19 88 LYS A C 1
ATOM 695 O O . LYS A 1 88 ? -0.713 -16.281 4.641 1 74.19 88 LYS A O 1
ATOM 700 N N . LEU A 1 89 ? -1.906 -14.383 4.449 1 74.75 89 LEU A N 1
ATOM 701 C CA . LEU A 1 89 ? -0.892 -13.586 5.129 1 74.75 89 LEU A CA 1
ATOM 702 C C . LEU A 1 89 ? -0.918 -13.844 6.633 1 74.75 89 LEU A C 1
ATOM 704 O O . LEU A 1 89 ? -1.986 -14.039 7.215 1 74.75 89 LEU A O 1
ATOM 708 N N . SER A 1 90 ? 0.22 -13.961 7.18 1 78.25 90 SER A N 1
ATOM 709 C CA . SER A 1 90 ? 0.316 -14.094 8.633 1 78.25 90 SER A CA 1
ATOM 710 C C . SER A 1 90 ? 0.816 -12.805 9.273 1 78.25 90 SER A C 1
ATOM 712 O O . SER A 1 90 ? 1.384 -11.945 8.594 1 78.25 90 SER A O 1
ATOM 714 N N . ILE A 1 91 ? 0.569 -12.727 10.531 1 81.12 91 ILE A N 1
ATOM 715 C CA . ILE A 1 91 ? 0.994 -11.562 11.305 1 81.12 91 ILE A CA 1
ATOM 716 C C . ILE A 1 91 ? 2.512 -11.422 11.227 1 81.12 91 ILE A C 1
ATOM 718 O O . ILE A 1 91 ? 3.043 -10.312 11.328 1 81.12 91 ILE A O 1
ATOM 722 N N . LYS A 1 92 ? 3.16 -12.5 11 1 81.88 92 LYS A N 1
ATOM 723 C CA . LYS A 1 92 ? 4.613 -12.469 10.867 1 81.88 92 LYS A CA 1
ATOM 724 C C . LYS A 1 92 ? 5.047 -11.602 9.688 1 81.88 92 LYS A C 1
ATOM 726 O O . LYS A 1 92 ? 5.992 -10.82 9.805 1 81.88 92 LYS A O 1
ATOM 731 N N . HIS A 1 93 ? 4.348 -11.656 8.578 1 82 93 HIS A N 1
ATOM 732 C CA . HIS A 1 93 ? 4.672 -10.875 7.391 1 82 93 HIS A CA 1
ATOM 733 C C . HIS A 1 93 ? 4.426 -9.391 7.625 1 82 93 HIS A C 1
ATOM 735 O O . HIS A 1 93 ? 5.227 -8.555 7.211 1 82 93 HIS A O 1
ATOM 741 N N . ALA A 1 94 ? 3.389 -9.211 8.305 1 83.69 94 ALA A N 1
ATOM 742 C CA . ALA A 1 94 ? 3.068 -7.824 8.641 1 83.69 94 ALA A CA 1
ATOM 743 C C . ALA A 1 94 ? 4.105 -7.238 9.594 1 83.69 94 ALA A C 1
ATOM 745 O O . ALA A 1 94 ? 4.547 -6.102 9.422 1 83.69 94 ALA A O 1
ATOM 746 N N . SER A 1 95 ? 4.445 -8.016 10.531 1 83.19 95 SER A N 1
ATOM 747 C CA . SER A 1 95 ? 5.438 -7.57 11.5 1 83.19 95 SER A CA 1
ATOM 748 C C . SER A 1 95 ? 6.785 -7.305 10.836 1 83.19 95 SER A C 1
ATOM 750 O O . SER A 1 95 ? 7.473 -6.34 11.18 1 83.19 95 SER A O 1
ATOM 752 N N . GLN A 1 96 ? 7.141 -8.156 9.984 1 82.31 96 GLN A N 1
ATOM 753 C CA . GLN A 1 96 ? 8.383 -7.977 9.242 1 82.31 96 GLN A CA 1
ATOM 754 C C . GLN A 1 96 ? 8.359 -6.68 8.438 1 82.31 96 GLN A C 1
ATOM 756 O O . GLN A 1 96 ? 9.297 -5.891 8.492 1 82.31 96 GLN A O 1
ATOM 761 N N . LEU A 1 97 ? 7.316 -6.496 7.723 1 86 97 LEU A N 1
ATOM 762 C CA . LEU A 1 97 ? 7.156 -5.281 6.93 1 86 97 LEU A CA 1
ATOM 763 C C . LEU A 1 97 ? 7.211 -4.043 7.816 1 86 97 LEU A C 1
ATOM 765 O O . LEU A 1 97 ? 7.875 -3.061 7.477 1 86 97 LEU A O 1
ATOM 769 N N . PHE A 1 98 ? 6.637 -4.18 8.945 1 84.06 98 PHE A N 1
ATOM 770 C CA . PHE A 1 98 ? 6.59 -3.053 9.867 1 84.06 98 PHE A CA 1
ATOM 771 C C . PHE A 1 98 ? 7.977 -2.736 10.406 1 84.06 98 PHE A C 1
ATOM 773 O O . PHE A 1 98 ? 8.344 -1.567 10.555 1 84.06 98 PHE A O 1
ATOM 780 N N . ARG A 1 99 ? 8.664 -3.66 10.773 1 83.69 99 ARG A N 1
ATOM 781 C CA . ARG A 1 99 ? 10 -3.434 11.297 1 83.69 99 ARG A CA 1
ATOM 782 C C . ARG A 1 99 ? 10.852 -2.645 10.305 1 83.69 99 ARG A C 1
ATOM 784 O O . ARG A 1 99 ? 11.539 -1.693 10.688 1 83.69 99 ARG A O 1
ATOM 791 N N . TYR A 1 100 ? 10.758 -2.953 9.086 1 84.06 100 TYR A N 1
ATOM 792 C CA . TYR A 1 100 ? 11.516 -2.244 8.062 1 84.06 100 TYR A CA 1
ATOM 793 C C . TYR A 1 100 ? 10.984 -0.83 7.867 1 84.06 100 TYR A C 1
ATOM 795 O O . TYR A 1 100 ? 11.758 0.115 7.695 1 84.06 100 TYR A O 1
ATOM 803 N N . PHE A 1 101 ? 9.797 -0.764 7.852 1 86.12 101 PHE A N 1
ATOM 804 C CA . PHE A 1 101 ? 9.156 0.536 7.684 1 86.12 101 PHE A CA 1
ATOM 805 C C . PHE A 1 101 ? 9.594 1.499 8.781 1 86.12 101 PHE A C 1
ATOM 807 O O . PHE A 1 101 ? 9.859 2.674 8.516 1 86.12 101 PHE A O 1
ATOM 814 N N . SER A 1 102 ? 9.766 0.986 9.977 1 81.62 102 SER A N 1
ATOM 815 C CA . SER A 1 102 ? 10.055 1.82 11.141 1 81.62 102 SER A CA 1
ATOM 816 C C . SER A 1 102 ? 11.508 2.291 11.133 1 81.62 102 SER A C 1
ATOM 818 O O . SER A 1 102 ? 11.852 3.254 11.82 1 81.62 102 SER A O 1
ATOM 820 N N . VAL A 1 103 ? 12.352 1.699 10.336 1 81.81 103 VAL A N 1
ATOM 821 C CA . VAL A 1 103 ? 13.766 2.045 10.391 1 81.81 103 VAL A CA 1
ATOM 822 C C . VAL A 1 103 ? 14.203 2.648 9.055 1 81.81 103 VAL A C 1
ATOM 824 O O . VAL A 1 103 ? 15.398 2.816 8.805 1 81.81 103 VAL A O 1
ATOM 827 N N . THR A 1 104 ? 13.305 2.852 8.156 1 83.25 104 THR A N 1
ATOM 828 C CA . THR A 1 104 ? 13.586 3.51 6.883 1 83.25 104 THR A CA 1
ATOM 829 C C . THR A 1 104 ? 12.812 4.824 6.773 1 83.25 104 THR A C 1
ATOM 831 O O . THR A 1 104 ? 12.008 5.148 7.648 1 83.25 104 THR A O 1
ATOM 834 N N . LYS A 1 105 ? 13.055 5.539 5.668 1 81.44 105 LYS A N 1
ATOM 835 C CA . LYS A 1 105 ? 12.336 6.785 5.406 1 81.44 105 LYS A CA 1
ATOM 836 C C . LYS A 1 105 ? 11.086 6.535 4.562 1 81.44 105 LYS A C 1
ATOM 838 O O . LYS A 1 105 ? 10.484 7.477 4.047 1 81.44 105 LYS A O 1
ATOM 843 N N . ALA A 1 106 ? 10.82 5.285 4.418 1 86.5 106 ALA A N 1
ATOM 844 C CA . ALA A 1 106 ? 9.656 4.941 3.6 1 86.5 106 ALA A CA 1
ATOM 845 C C . ALA A 1 106 ? 8.406 5.648 4.102 1 86.5 106 ALA A C 1
ATOM 847 O O . ALA A 1 106 ? 8.195 5.77 5.312 1 86.5 106 ALA A O 1
ATOM 848 N N . ARG A 1 107 ? 7.578 6.016 3.133 1 80.69 107 ARG A N 1
ATOM 849 C CA . ARG A 1 107 ? 6.336 6.715 3.451 1 80.69 107 ARG A CA 1
ATOM 850 C C . ARG A 1 107 ? 5.133 5.785 3.311 1 80.69 107 ARG A C 1
ATOM 852 O O . ARG A 1 107 ? 4.062 6.062 3.855 1 80.69 107 ARG A O 1
ATOM 859 N N . ILE A 1 108 ? 5.387 4.691 2.6 1 87.62 108 ILE A N 1
ATOM 860 C CA . ILE A 1 108 ? 4.305 3.762 2.301 1 87.62 108 ILE A CA 1
ATOM 861 C C . ILE A 1 108 ? 4.809 2.324 2.424 1 87.62 108 ILE A C 1
ATOM 863 O O . ILE A 1 108 ? 5.91 2.006 1.977 1 87.62 108 ILE A O 1
ATOM 867 N N . ALA A 1 109 ? 4.062 1.552 3.07 1 89.75 109 ALA A N 1
ATOM 868 C CA . ALA A 1 109 ? 4.289 0.109 3.113 1 89.75 109 ALA A CA 1
ATOM 869 C C . ALA A 1 109 ? 3.076 -0.65 2.578 1 89.75 109 ALA A C 1
ATOM 871 O O . ALA A 1 109 ? 1.938 -0.351 2.943 1 89.75 109 ALA A O 1
ATOM 872 N N . ILE A 1 110 ? 3.365 -1.585 1.753 1 89.69 110 ILE A N 1
ATOM 873 C CA . ILE A 1 110 ? 2.297 -2.32 1.083 1 89.69 110 ILE A CA 1
ATOM 874 C C . ILE A 1 110 ? 2.42 -3.809 1.399 1 89.69 110 ILE A C 1
ATOM 876 O O . ILE A 1 110 ? 3.488 -4.398 1.232 1 89.69 110 ILE A O 1
ATOM 880 N N . LEU A 1 111 ? 1.379 -4.34 1.868 1 87.81 111 LEU A N 1
ATOM 881 C CA . LEU A 1 111 ? 1.204 -5.781 1.993 1 87.81 111 LEU A CA 1
ATOM 882 C C . LEU A 1 111 ? 0.281 -6.316 0.902 1 87.81 111 LEU A C 1
ATOM 884 O O . LEU A 1 111 ? -0.832 -5.812 0.727 1 87.81 111 LEU A O 1
ATOM 888 N N . THR A 1 112 ? 0.806 -7.301 0.138 1 85.5 112 THR A N 1
ATOM 889 C CA . THR A 1 112 ? -0.068 -7.746 -0.942 1 85.5 112 THR A CA 1
ATOM 890 C C . THR A 1 112 ? 0.04 -9.258 -1.136 1 85.5 112 THR A C 1
ATOM 892 O O . THR A 1 112 ? 1.109 -9.836 -0.939 1 85.5 112 THR A O 1
ATOM 895 N N . GLY A 1 113 ? -0.976 -9.953 -1.267 1 73.31 113 GLY A N 1
ATOM 896 C CA . GLY A 1 113 ? -1.051 -11.352 -1.644 1 73.31 113 GLY A CA 1
ATOM 897 C C . GLY A 1 113 ? -1.931 -11.602 -2.854 1 73.31 113 GLY A C 1
ATOM 898 O O . GLY A 1 113 ? -2.084 -12.742 -3.295 1 73.31 113 GLY A O 1
ATOM 899 N N . PHE A 1 114 ? -2.148 -10.57 -3.668 1 63.78 114 PHE A N 1
ATOM 900 C CA . PHE A 1 114 ? -3.119 -10.656 -4.75 1 63.78 114 PHE A CA 1
ATOM 901 C C . PHE A 1 114 ? -4.059 -11.844 -4.543 1 63.78 114 PHE A C 1
ATOM 903 O O . PHE A 1 114 ? -3.734 -12.969 -4.91 1 63.78 114 PHE A O 1
ATOM 910 N N . VAL A 1 115 ? -4.734 -11.969 -3.389 1 50.78 115 VAL A N 1
ATOM 911 C CA . VAL A 1 115 ? -5.609 -13.102 -3.09 1 50.78 115 VAL A CA 1
ATOM 912 C C . VAL A 1 115 ? -6.645 -13.258 -4.203 1 50.78 115 VAL A C 1
ATOM 914 O O . VAL A 1 115 ? -7.078 -12.273 -4.801 1 50.78 115 VAL A O 1
ATOM 917 N N . ALA A 1 116 ? -6.863 -14.625 -4.75 1 42.19 116 ALA A N 1
ATOM 918 C CA . ALA A 1 116 ? -7.926 -15.109 -5.621 1 42.19 116 ALA A CA 1
ATOM 919 C C . ALA A 1 116 ? -9.297 -14.852 -5.008 1 42.19 116 ALA A C 1
ATOM 921 O O . ALA A 1 116 ? -9.445 -14.836 -3.783 1 42.19 116 ALA A O 1
ATOM 922 N N . MET B 1 1 ? -0.385 12.273 -15.812 1 67.06 1 MET B N 1
ATOM 923 C CA . MET B 1 1 ? 0.763 12.039 -14.945 1 67.06 1 MET B CA 1
ATOM 924 C C . MET B 1 1 ? 0.813 10.586 -14.484 1 67.06 1 MET B C 1
ATOM 926 O O . MET B 1 1 ? -0.227 9.953 -14.281 1 67.06 1 MET B O 1
ATOM 930 N N . ASP B 1 2 ? 2.045 10.062 -14.492 1 78.31 2 ASP B N 1
ATOM 931 C CA . ASP B 1 2 ? 2.15 8.688 -14.016 1 78.31 2 ASP B CA 1
ATOM 932 C C . ASP B 1 2 ? 2.156 8.625 -12.492 1 78.31 2 ASP B C 1
ATOM 934 O O . ASP B 1 2 ? 2.1 9.664 -11.828 1 78.31 2 ASP B O 1
ATOM 938 N N . PHE B 1 3 ? 1.984 7.516 -11.852 1 81.31 3 PHE B N 1
ATOM 939 C CA . PHE B 1 3 ? 1.854 7.293 -10.422 1 81.31 3 PHE B CA 1
ATOM 940 C C . PHE B 1 3 ? 2.965 8.008 -9.656 1 81.31 3 PHE B C 1
ATOM 942 O O . PHE B 1 3 ? 2.699 8.727 -8.688 1 81.31 3 PHE B O 1
ATOM 949 N N . ILE B 1 4 ? 4.121 7.859 -10.164 1 80.5 4 ILE B N 1
ATOM 950 C CA . ILE B 1 4 ? 5.277 8.406 -9.461 1 80.5 4 ILE B CA 1
ATOM 951 C C . ILE B 1 4 ? 5.223 9.93 -9.484 1 80.5 4 ILE B C 1
ATOM 953 O O . ILE B 1 4 ? 5.512 10.586 -8.484 1 80.5 4 ILE B O 1
ATOM 957 N N . GLU B 1 5 ? 4.879 10.422 -10.617 1 85.06 5 GLU B N 1
ATOM 958 C CA . GLU B 1 5 ? 4.766 11.867 -10.734 1 85.06 5 GLU B CA 1
ATOM 959 C C . GLU B 1 5 ? 3.707 12.422 -9.789 1 85.06 5 GLU B C 1
ATOM 961 O O . GLU B 1 5 ? 3.895 13.484 -9.188 1 85.06 5 GLU B O 1
ATOM 966 N N . ARG B 1 6 ? 2.65 11.695 -9.672 1 87.62 6 ARG B N 1
ATOM 967 C CA . ARG B 1 6 ? 1.565 12.141 -8.805 1 87.62 6 ARG B CA 1
ATOM 968 C C . ARG B 1 6 ? 1.979 12.086 -7.34 1 87.62 6 ARG B C 1
ATOM 970 O O . ARG B 1 6 ? 1.658 12.984 -6.562 1 87.62 6 ARG B O 1
ATOM 977 N N . ILE B 1 7 ? 2.678 11.07 -6.941 1 85.56 7 ILE B N 1
ATOM 978 C CA . ILE B 1 7 ? 3.156 10.945 -5.57 1 85.56 7 ILE B CA 1
ATOM 979 C C . ILE B 1 7 ? 4.148 12.07 -5.266 1 85.56 7 ILE B C 1
ATOM 981 O O . ILE B 1 7 ? 4.129 12.641 -4.172 1 85.56 7 ILE B O 1
ATOM 985 N N . GLN B 1 8 ? 4.961 12.367 -6.227 1 84.31 8 GLN B N 1
ATOM 986 C CA . GLN B 1 8 ? 5.953 13.422 -6.039 1 84.31 8 GLN B CA 1
ATOM 987 C C . GLN B 1 8 ? 5.281 14.781 -5.871 1 84.31 8 GLN B C 1
ATOM 989 O O . GLN B 1 8 ? 5.727 15.602 -5.062 1 84.31 8 GLN B O 1
ATOM 994 N N . ALA B 1 9 ? 4.309 14.945 -6.707 1 88.69 9 ALA B N 1
ATOM 995 C CA . ALA B 1 9 ? 3.57 16.203 -6.598 1 88.69 9 ALA B CA 1
ATOM 996 C C . ALA B 1 9 ? 2.98 16.375 -5.203 1 88.69 9 ALA B C 1
ATOM 998 O O . ALA B 1 9 ? 3.029 17.469 -4.629 1 88.69 9 ALA B O 1
ATOM 999 N N . LEU B 1 10 ? 2.471 15.328 -4.656 1 88.31 10 LEU B N 1
ATOM 1000 C CA . LEU B 1 10 ? 1.909 15.367 -3.312 1 88.31 10 LEU B CA 1
ATOM 1001 C C . LEU B 1 10 ? 3.004 15.586 -2.271 1 88.31 10 LEU B C 1
ATOM 1003 O O . LEU B 1 10 ? 2.828 16.359 -1.333 1 88.31 10 LEU B O 1
ATOM 1007 N N . SER B 1 11 ? 4.066 14.883 -2.426 1 85.75 11 SER B N 1
ATOM 1008 C CA . SER B 1 11 ? 5.18 14.984 -1.486 1 85.75 11 SER B CA 1
ATOM 1009 C C . SER B 1 11 ? 5.758 16.391 -1.457 1 85.75 11 SER B C 1
ATOM 1011 O O . SER B 1 11 ? 6.227 16.859 -0.415 1 85.75 11 SER B O 1
ATOM 1013 N N . LYS B 1 12 ? 5.762 17.062 -2.566 1 88 12 LYS B N 1
ATOM 1014 C CA . LYS B 1 12 ? 6.324 18.406 -2.684 1 88 12 LYS B CA 1
ATOM 1015 C C . LYS B 1 12 ? 5.508 19.406 -1.883 1 88 12 LYS B C 1
ATOM 1017 O O . LYS B 1 12 ? 6.012 20.469 -1.517 1 88 12 LYS B O 1
ATOM 1022 N N . ARG B 1 13 ? 4.289 19.078 -1.589 1 89.06 13 ARG B N 1
ATOM 1023 C CA . ARG B 1 13 ? 3.42 19.969 -0.838 1 89.06 13 ARG B CA 1
ATOM 1024 C C . ARG B 1 13 ? 3.703 19.891 0.657 1 89.06 13 ARG B C 1
ATOM 1026 O O . ARG B 1 13 ? 3.357 20.797 1.413 1 89.06 13 ARG B O 1
ATOM 1033 N N . ILE B 1 14 ? 4.32 18.84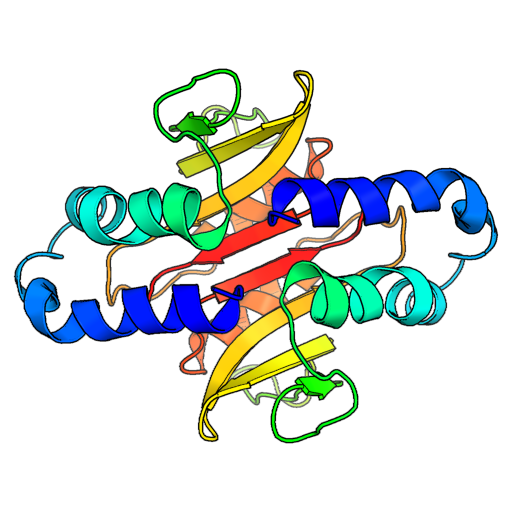4 1.074 1 89.88 14 ILE B N 1
ATOM 1034 C CA . ILE B 1 14 ? 4.43 18.531 2.492 1 89.88 14 ILE B CA 1
ATOM 1035 C C . ILE B 1 14 ? 5.215 19.625 3.211 1 89.88 14 ILE B C 1
ATOM 1037 O O . ILE B 1 14 ? 4.785 20.125 4.25 1 89.88 14 ILE B O 1
ATOM 1041 N N . PRO B 1 15 ? 6.348 20.078 2.65 1 89.88 15 PRO B N 1
ATOM 1042 C CA . PRO B 1 15 ? 7.078 21.141 3.348 1 89.88 15 PRO B CA 1
ATOM 1043 C C . PRO B 1 15 ? 6.242 22.406 3.525 1 89.88 15 PRO B C 1
ATOM 1045 O O . PRO B 1 15 ? 6.422 23.125 4.508 1 89.88 15 PRO B O 1
ATOM 1048 N N . GLN B 1 16 ? 5.316 22.625 2.68 1 93.62 16 GLN B N 1
ATOM 1049 C CA . GLN B 1 16 ? 4.512 23.844 2.709 1 93.62 16 GLN B CA 1
ATOM 1050 C C . GLN B 1 16 ? 3.383 23.734 3.727 1 93.62 16 GLN B C 1
ATOM 1052 O O . GLN B 1 16 ? 2.895 24.75 4.234 1 93.62 16 GLN B O 1
ATOM 1057 N N . ILE B 1 17 ? 3.018 22.531 4.051 1 94.12 17 ILE B N 1
ATOM 1058 C CA . ILE B 1 17 ? 1.81 22.422 4.859 1 94.12 17 ILE B CA 1
ATOM 1059 C C . ILE B 1 17 ? 2.121 21.641 6.141 1 94.12 17 ILE B C 1
ATOM 1061 O O . ILE B 1 17 ? 1.233 21.422 6.969 1 94.12 17 ILE B O 1
ATOM 1065 N N . SER B 1 18 ? 3.318 21.219 6.301 1 91.81 18 SER B N 1
ATOM 1066 C CA . SER B 1 18 ? 3.691 20.328 7.398 1 91.81 18 SER B CA 1
ATOM 1067 C C . SER B 1 18 ? 3.287 20.906 8.75 1 91.81 18 SER B C 1
ATOM 1069 O O . SER B 1 18 ? 2.883 20.188 9.656 1 91.81 18 SER B O 1
ATOM 1071 N N . ALA B 1 19 ? 3.35 22.219 8.914 1 93.69 19 ALA B N 1
ATOM 1072 C CA . ALA B 1 19 ? 3.021 22.891 10.164 1 93.69 19 ALA B CA 1
ATOM 1073 C C . ALA B 1 19 ? 1.542 22.734 10.5 1 93.69 19 ALA B C 1
ATOM 1075 O O . ALA B 1 19 ? 1.155 22.797 11.672 1 93.69 19 ALA B O 1
ATOM 1076 N N . SER B 1 20 ? 0.752 22.484 9.477 1 94.31 20 SER B N 1
ATOM 1077 C CA . SER B 1 20 ? -0.687 22.359 9.688 1 94.31 20 SER B CA 1
ATOM 1078 C C . SER B 1 20 ? -1.09 20.906 9.922 1 94.31 20 SER B C 1
ATOM 1080 O O . SER B 1 20 ? -2.252 20.625 10.211 1 94.31 20 SER B O 1
ATOM 1082 N N . LEU B 1 21 ? -0.198 19.953 9.805 1 93.19 21 LEU B N 1
ATOM 1083 C CA . LEU B 1 21 ? -0.492 18.531 9.922 1 93.19 21 LEU B CA 1
ATOM 1084 C C . LEU B 1 21 ? -0.278 18.047 11.352 1 93.19 21 LEU B C 1
ATOM 1086 O O . LEU B 1 21 ? 0.458 17.078 11.578 1 93.19 21 LEU B O 1
ATOM 1090 N N . GLN B 1 22 ? -1.013 18.688 12.234 1 92.38 22 GLN B N 1
ATOM 1091 C CA . GLN B 1 22 ? -0.764 18.469 13.656 1 92.38 22 GLN B CA 1
ATOM 1092 C C . GLN B 1 22 ? -1.664 17.375 14.219 1 92.38 22 GLN B C 1
ATOM 1094 O O . GLN B 1 22 ? -1.517 16.984 15.375 1 92.38 22 GLN B O 1
ATOM 1099 N N . THR B 1 23 ? -2.627 16.969 13.484 1 92.25 23 THR B N 1
ATOM 1100 C CA . THR B 1 23 ? -3.523 15.906 13.922 1 92.25 23 THR B CA 1
ATOM 1101 C C . THR B 1 23 ? -3.648 14.836 12.852 1 92.25 23 THR B C 1
ATOM 1103 O O . THR B 1 23 ? -3.301 15.062 11.688 1 92.25 23 THR B O 1
ATOM 1106 N N . GLU B 1 24 ? -4.078 13.672 13.211 1 91.38 24 GLU B N 1
ATOM 1107 C CA . GLU B 1 24 ? -4.395 12.602 12.266 1 91.38 24 GLU B CA 1
ATOM 1108 C C . GLU B 1 24 ? -5.449 13.055 11.258 1 91.38 24 GLU B C 1
ATOM 1110 O O . GLU B 1 24 ? -5.328 12.773 10.062 1 91.38 24 GLU B O 1
ATOM 1115 N N . GLU B 1 25 ? -6.445 13.828 11.781 1 92.94 25 GLU B N 1
ATOM 1116 C CA . GLU B 1 25 ? -7.504 14.328 10.906 1 92.94 25 GLU B CA 1
ATOM 1117 C C . GLU B 1 25 ? -6.949 15.312 9.883 1 92.94 25 GLU B C 1
ATOM 1119 O O . GLU B 1 25 ? -7.332 15.273 8.711 1 92.94 25 GLU B O 1
ATOM 1124 N N . ALA B 1 26 ? -6.086 16.188 10.289 1 94.69 26 ALA B N 1
ATOM 1125 C CA . ALA B 1 26 ? -5.441 17.125 9.359 1 94.69 26 ALA B CA 1
ATOM 1126 C C . ALA B 1 26 ? -4.625 16.375 8.312 1 94.69 26 ALA B C 1
ATOM 1128 O O . ALA B 1 26 ? -4.656 16.719 7.129 1 94.69 26 ALA B O 1
ATOM 1129 N N . THR B 1 27 ? -3.908 15.359 8.719 1 93.88 27 THR B N 1
ATOM 1130 C CA . THR B 1 27 ? -3.123 14.531 7.805 1 93.88 27 THR B CA 1
ATOM 1131 C C . THR B 1 27 ? -4.027 13.836 6.793 1 93.88 27 THR B C 1
ATOM 1133 O O . THR B 1 27 ? -3.744 13.828 5.594 1 93.88 27 THR B O 1
ATOM 1136 N N . LYS B 1 28 ? -5.129 13.258 7.27 1 93.69 28 LYS B N 1
ATOM 1137 C CA . LYS B 1 28 ? -6.086 12.594 6.391 1 93.69 28 LYS B CA 1
ATOM 1138 C C . LYS B 1 28 ? -6.602 13.539 5.312 1 93.69 28 LYS B C 1
ATOM 1140 O O . LYS B 1 28 ? -6.594 13.203 4.129 1 93.69 28 LYS B O 1
ATOM 1145 N N . ASN B 1 29 ? -6.93 14.719 5.707 1 94.5 29 ASN B N 1
ATOM 1146 C CA . ASN B 1 29 ? -7.531 15.68 4.789 1 94.5 29 ASN B CA 1
ATOM 1147 C C . ASN B 1 29 ? -6.508 16.234 3.807 1 94.5 29 ASN B C 1
ATOM 1149 O O . ASN B 1 29 ? -6.793 16.375 2.615 1 94.5 29 ASN B O 1
ATOM 1153 N N . ALA B 1 30 ? -5.371 16.531 4.301 1 94.5 30 ALA B N 1
ATOM 1154 C CA . ALA B 1 30 ? -4.418 17.281 3.492 1 94.5 30 ALA B CA 1
ATOM 1155 C C . ALA B 1 30 ? -3.551 16.344 2.656 1 94.5 30 ALA B C 1
ATOM 1157 O O . ALA B 1 30 ? -3.006 16.75 1.625 1 94.5 30 ALA B O 1
ATOM 1158 N N . LEU B 1 31 ? -3.361 15.062 3.062 1 93.38 31 LEU B N 1
ATOM 1159 C CA . LEU B 1 31 ? -2.416 14.195 2.373 1 93.38 31 LEU B CA 1
ATOM 1160 C C . LEU B 1 31 ? -3.1 12.914 1.898 1 93.38 31 LEU B C 1
ATOM 1162 O O . LEU B 1 31 ? -3.018 12.562 0.72 1 93.38 31 LEU B O 1
ATOM 1166 N N . ILE B 1 32 ? -3.871 12.273 2.756 1 94.5 32 ILE B N 1
ATOM 1167 C CA . ILE B 1 32 ?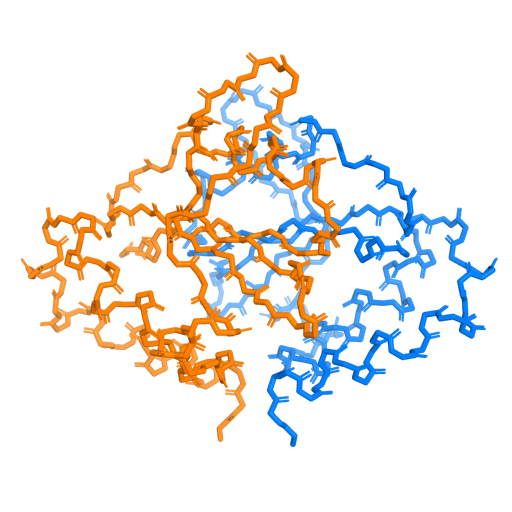 -4.387 10.938 2.455 1 94.5 32 ILE B CA 1
ATOM 1168 C C . ILE B 1 32 ? -5.504 11.039 1.421 1 94.5 32 ILE B C 1
ATOM 1170 O O . ILE B 1 32 ? -5.504 10.312 0.424 1 94.5 32 ILE B O 1
ATOM 1174 N N . MET B 1 33 ? -6.438 11.945 1.675 1 95.31 33 MET B N 1
ATOM 1175 C CA . MET B 1 33 ? -7.543 12.078 0.731 1 95.31 33 MET B CA 1
ATOM 1176 C C . MET B 1 33 ? -7.035 12.461 -0.654 1 95.31 33 MET B C 1
ATOM 1178 O O . MET B 1 33 ? -7.426 11.859 -1.653 1 95.31 33 MET B O 1
ATOM 1182 N N . PRO B 1 34 ? -6.152 13.414 -0.774 1 94.38 34 PRO B N 1
ATOM 1183 C CA . PRO B 1 34 ? -5.574 13.703 -2.088 1 94.38 34 PRO B CA 1
ATOM 1184 C C . PRO B 1 34 ? -4.816 12.516 -2.676 1 94.38 34 PRO B C 1
ATOM 1186 O O . PRO B 1 34 ? -4.836 12.305 -3.891 1 94.38 34 PRO B O 1
ATOM 1189 N N . PHE B 1 35 ? -4.141 11.734 -1.904 1 92.94 35 PHE B N 1
ATOM 1190 C CA . PHE B 1 35 ? -3.459 10.531 -2.375 1 92.94 35 PHE B CA 1
ATOM 1191 C C . PHE B 1 35 ? -4.453 9.555 -2.988 1 92.94 35 PHE B C 1
ATOM 1193 O O . PHE B 1 35 ? -4.25 9.07 -4.105 1 92.94 35 PHE B O 1
ATOM 1200 N N . LEU B 1 36 ? -5.559 9.336 -2.277 1 94.31 36 LEU B N 1
ATOM 1201 C CA . LEU B 1 36 ? -6.578 8.406 -2.758 1 94.31 36 LEU B CA 1
ATOM 1202 C C . LEU B 1 36 ? -7.195 8.906 -4.059 1 94.31 36 LEU B C 1
ATOM 1204 O O . LEU B 1 36 ? -7.422 8.125 -4.984 1 94.31 36 LEU B O 1
ATOM 1208 N N . SER B 1 37 ? -7.402 10.18 -4.066 1 94.62 37 SER B N 1
ATOM 1209 C CA . SER B 1 37 ? -8.102 10.742 -5.219 1 94.62 37 SER B CA 1
ATOM 1210 C C . SER B 1 37 ? -7.141 10.977 -6.383 1 94.62 37 SER B C 1
ATOM 1212 O O . SER B 1 37 ? -7.293 10.383 -7.453 1 94.62 37 SER B O 1
ATOM 1214 N N . SER B 1 38 ? -6.027 11.688 -6.18 1 92.38 38 SER B N 1
ATOM 1215 C CA . SER B 1 38 ? -5.18 12.148 -7.277 1 92.38 38 SER B CA 1
ATOM 1216 C C . SER B 1 38 ? -4.18 11.078 -7.691 1 92.38 38 SER B C 1
ATOM 1218 O O . SER B 1 38 ? -3.775 11.016 -8.859 1 92.38 38 SER B O 1
ATOM 1220 N N . VAL B 1 39 ? -3.805 10.242 -6.801 1 89.25 39 VAL B N 1
ATOM 1221 C CA . VAL B 1 39 ? -2.785 9.242 -7.105 1 89.25 39 VAL B CA 1
ATOM 1222 C C . VAL B 1 39 ? -3.453 7.918 -7.48 1 89.25 39 VAL B C 1
ATOM 1224 O O . VAL B 1 39 ? -3.148 7.336 -8.523 1 89.25 39 VAL B O 1
ATOM 1227 N N . LEU B 1 40 ? -4.449 7.547 -6.703 1 89.94 40 LEU B N 1
ATOM 1228 C CA . LEU B 1 40 ? -5.062 6.25 -6.953 1 89.94 40 LEU B CA 1
ATOM 1229 C C . LEU B 1 40 ? -6.301 6.391 -7.832 1 89.94 40 LEU B C 1
ATOM 1231 O O . LEU B 1 40 ? -6.781 5.41 -8.398 1 89.94 40 LEU B O 1
ATOM 1235 N N . GLY B 1 41 ? -6.906 7.609 -7.879 1 91.44 41 GLY B N 1
ATOM 1236 C CA . GLY B 1 41 ? -7.973 7.879 -8.836 1 91.44 41 GLY B CA 1
ATOM 1237 C C . GLY B 1 41 ? -9.352 7.574 -8.289 1 91.44 41 GLY B C 1
ATOM 1238 O O . GLY B 1 41 ? -10.312 7.434 -9.047 1 91.44 41 GLY B O 1
ATOM 1239 N N . TYR B 1 42 ? -9.445 7.43 -6.965 1 94.25 42 TYR B N 1
ATOM 1240 C CA . TYR B 1 42 ? -10.75 7.156 -6.363 1 94.25 42 TYR B CA 1
ATOM 1241 C C . TYR B 1 42 ? -11.523 8.445 -6.133 1 94.25 42 TYR B C 1
ATOM 1243 O O . TYR B 1 42 ? -10.93 9.5 -5.879 1 94.25 42 TYR B O 1
ATOM 1251 N N . ASP B 1 43 ? -12.828 8.391 -6.238 1 95.94 43 ASP B N 1
ATOM 1252 C CA . ASP B 1 43 ? -13.688 9.469 -5.766 1 95.94 43 ASP B CA 1
ATOM 1253 C C . ASP B 1 43 ? -13.914 9.367 -4.258 1 95.94 43 ASP B C 1
ATOM 1255 O O . ASP B 1 43 ? -14.766 8.609 -3.803 1 95.94 43 ASP B O 1
ATOM 1259 N N . VAL B 1 44 ? -13.219 10.141 -3.527 1 96.25 44 VAL B N 1
ATOM 1260 C CA . VAL B 1 44 ? -13.164 10.023 -2.072 1 96.25 44 VAL B CA 1
ATOM 1261 C C . VAL B 1 44 ? -14.508 10.422 -1.475 1 96.25 44 VAL B C 1
ATOM 1263 O O . VAL B 1 44 ? -14.781 10.156 -0.3 1 96.25 44 VAL B O 1
ATOM 1266 N N . PHE B 1 45 ? -15.406 10.961 -2.264 1 96.12 45 PHE B N 1
ATOM 1267 C CA . PHE B 1 45 ? -16.703 11.375 -1.755 1 96.12 45 PHE B CA 1
ATOM 1268 C C . PHE B 1 45 ? -17.797 10.391 -2.18 1 96.12 45 PHE B C 1
ATOM 1270 O O . PHE B 1 45 ? -18.953 10.562 -1.83 1 96.12 45 PHE B O 1
ATOM 1277 N N . ASN B 1 46 ? -17.469 9.375 -2.877 1 97.19 46 ASN B N 1
ATOM 1278 C CA . ASN B 1 46 ? -18.375 8.312 -3.289 1 97.19 46 ASN B CA 1
ATOM 1279 C C . ASN B 1 46 ? -18.297 7.117 -2.344 1 97.19 46 ASN B C 1
ATOM 1281 O O . ASN B 1 46 ? -17.312 6.379 -2.344 1 97.19 46 ASN B O 1
ATOM 1285 N N . PRO B 1 47 ? -19.328 6.84 -1.594 1 96 47 PRO B N 1
ATOM 1286 C CA . PRO B 1 47 ? -19.281 5.766 -0.6 1 96 47 PRO B CA 1
ATOM 1287 C C . PRO B 1 47 ? -19.219 4.379 -1.235 1 96 47 PRO B C 1
ATOM 1289 O O . PRO B 1 47 ? -18.953 3.389 -0.544 1 96 47 PRO B O 1
ATOM 1292 N N . ASP B 1 48 ? -19.453 4.312 -2.52 1 96.5 48 ASP B N 1
ATOM 1293 C CA . ASP B 1 48 ? -19.312 3.031 -3.201 1 96.5 48 ASP B CA 1
ATOM 1294 C C . ASP B 1 48 ? -17.844 2.74 -3.52 1 96.5 48 ASP B C 1
ATOM 1296 O O . ASP B 1 48 ? -17.5 1.609 -3.861 1 96.5 48 ASP B O 1
ATOM 1300 N N . GLU B 1 49 ? -17 3.781 -3.398 1 96.12 49 GLU B N 1
ATOM 1301 C CA . GLU B 1 49 ? -15.586 3.615 -3.744 1 96.12 49 GLU B CA 1
ATOM 1302 C C . GLU B 1 49 ? -14.695 3.699 -2.506 1 96.12 49 GLU B C 1
ATOM 1304 O O . GLU B 1 49 ? -13.711 2.973 -2.393 1 96.12 49 GLU B O 1
ATOM 1309 N N . VAL B 1 50 ? -15.062 4.625 -1.664 1 97.19 50 VAL B N 1
ATOM 1310 C CA . VAL B 1 50 ? -14.219 4.867 -0.496 1 97.19 50 VAL B CA 1
ATOM 1311 C C . VAL B 1 50 ? -15.078 4.848 0.769 1 97.19 50 VAL B C 1
ATOM 1313 O O . VAL B 1 50 ? -15.992 5.66 0.919 1 97.19 50 VAL B O 1
ATOM 1316 N N . LEU B 1 51 ? -14.797 3.926 1.691 1 96.44 51 LEU B N 1
ATOM 1317 C CA . LEU B 1 51 ? -15.484 3.822 2.975 1 96.44 51 LEU B CA 1
ATOM 1318 C C . LEU B 1 51 ? -14.555 4.215 4.121 1 96.44 51 LEU B C 1
ATOM 1320 O O . LEU B 1 51 ? -13.625 3.479 4.449 1 96.44 51 LEU B O 1
ATOM 1324 N N . PRO B 1 52 ? -14.797 5.391 4.711 1 95.5 52 PRO B N 1
ATOM 1325 C CA . PRO B 1 52 ? -14 5.773 5.875 1 95.5 52 PRO B CA 1
ATOM 1326 C C . PRO B 1 52 ? -14.383 5.004 7.137 1 95.5 52 PRO B C 1
ATOM 1328 O O . PRO B 1 52 ? -15.539 4.598 7.289 1 95.5 52 PRO B O 1
ATOM 1331 N N . GLU B 1 53 ? -13.414 4.809 8.008 1 93.31 53 GLU B N 1
ATOM 1332 C CA . GLU B 1 53 ? -13.617 4.168 9.297 1 93.31 53 GLU B CA 1
ATOM 1333 C C . GLU B 1 53 ? -14.289 2.807 9.141 1 93.31 53 GLU B C 1
ATOM 1335 O O . GLU B 1 53 ? -15.312 2.537 9.773 1 93.31 53 GLU B O 1
ATOM 1340 N N . TYR B 1 54 ? -13.703 2.021 8.258 1 91.75 54 TYR B N 1
ATOM 1341 C CA . TYR B 1 54 ? -14.242 0.704 7.945 1 91.75 54 TYR B CA 1
ATOM 1342 C C . TYR B 1 54 ? -14.062 -0.254 9.117 1 91.75 54 TYR B C 1
ATOM 1344 O O . TYR B 1 54 ? -12.953 -0.388 9.648 1 91.75 54 TYR B O 1
ATOM 1352 N N . THR B 1 55 ? -15.18 -0.776 9.617 1 85.88 55 THR B N 1
ATOM 1353 C CA . THR B 1 55 ? -15.172 -1.725 10.727 1 85.88 55 THR B CA 1
ATOM 1354 C C . THR B 1 55 ? -15.266 -3.158 10.211 1 85.88 55 THR B C 1
ATOM 1356 O O . THR B 1 55 ? -16.047 -3.447 9.305 1 85.88 55 THR B O 1
ATOM 1359 N N . ALA B 1 56 ? -14.258 -3.922 10.484 1 72.38 56 ALA B N 1
ATOM 1360 C CA . ALA B 1 56 ? -14.398 -5.352 10.234 1 72.38 56 ALA B CA 1
ATOM 1361 C C . ALA B 1 56 ? -14.219 -6.16 11.516 1 72.38 56 ALA B C 1
ATOM 1363 O O . ALA B 1 56 ? -13.32 -5.875 12.312 1 72.38 56 ALA B O 1
ATOM 1364 N N . ASP B 1 57 ? -15.242 -6.816 11.844 1 73.69 57 ASP B N 1
ATOM 1365 C CA . ASP B 1 57 ? -15.172 -7.668 13.031 1 73.69 57 ASP B CA 1
ATOM 1366 C C . ASP B 1 57 ? -14.344 -8.914 12.758 1 73.69 57 ASP B C 1
ATOM 1368 O O . ASP B 1 57 ? -14.438 -9.508 11.68 1 73.69 57 ASP B O 1
ATOM 1372 N N . THR B 1 58 ? -13.352 -8.992 13.562 1 72.75 58 THR B N 1
ATOM 1373 C CA . THR B 1 58 ? -12.641 -10.273 13.562 1 72.75 58 THR B CA 1
ATOM 1374 C C . THR B 1 58 ? -13.102 -11.141 14.727 1 72.75 58 THR B C 1
ATOM 1376 O O . THR B 1 58 ? -13.758 -10.656 15.656 1 72.75 58 THR B O 1
ATOM 1379 N N . PRO B 1 59 ? -12.992 -12.43 14.633 1 70.19 59 PRO B N 1
ATOM 1380 C CA . PRO B 1 59 ? -13.359 -13.305 15.75 1 70.19 59 PRO B CA 1
ATOM 1381 C C . PRO B 1 59 ? -12.727 -12.867 17.078 1 70.19 59 PRO B C 1
ATOM 1383 O O . PRO B 1 59 ? -13.336 -13.023 18.141 1 70.19 59 PRO B O 1
ATOM 1386 N N . THR B 1 60 ? -11.594 -12.211 17.094 1 69.06 60 THR B N 1
ATOM 1387 C CA . THR B 1 60 ? -10.883 -11.914 18.328 1 69.06 60 THR B CA 1
ATOM 1388 C C . THR B 1 60 ? -11.031 -10.438 18.703 1 69.06 60 THR B C 1
ATOM 1390 O O . THR B 1 60 ? -10.719 -10.039 19.828 1 69.06 60 THR B O 1
ATOM 1393 N N . LYS B 1 61 ? -11.406 -9.617 17.797 1 73.62 61 LYS B N 1
ATOM 1394 C CA . LYS B 1 61 ? -11.5 -8.18 18.062 1 73.62 61 LYS B CA 1
ATOM 1395 C C . LYS B 1 61 ? -12.695 -7.566 17.359 1 73.62 61 LYS B C 1
ATOM 1397 O O . LYS B 1 61 ? -12.82 -7.672 16.125 1 73.62 61 LYS B O 1
ATOM 1402 N N . LYS B 1 62 ? -13.547 -7.051 18.312 1 75.69 62 LYS B N 1
ATOM 1403 C CA . LYS B 1 62 ? -14.742 -6.406 17.781 1 75.69 62 LYS B CA 1
ATOM 1404 C C . LYS B 1 62 ? -14.633 -4.887 17.875 1 75.69 62 LYS B C 1
ATOM 1406 O O . LYS B 1 62 ? -14.07 -4.359 18.844 1 75.69 62 LYS B O 1
ATOM 1411 N N . GLY B 1 63 ? -15.062 -4.238 16.812 1 78.31 63 GLY B N 1
ATOM 1412 C CA . GLY B 1 63 ? -15.227 -2.797 16.859 1 78.31 63 GLY B CA 1
ATOM 1413 C C . GLY B 1 63 ? -13.984 -2.039 16.422 1 78.31 63 GLY B C 1
ATOM 1414 O O . GLY B 1 63 ? -13.93 -0.814 16.531 1 78.31 63 GLY B O 1
ATOM 1415 N N . GLU B 1 64 ? -12.984 -2.699 15.969 1 82.06 64 GLU B N 1
ATOM 1416 C CA . GLU B 1 64 ? -11.82 -1.997 15.445 1 82.06 64 GLU B CA 1
ATOM 1417 C C . GLU B 1 64 ? -12.07 -1.473 14.039 1 82.06 64 GLU B C 1
ATOM 1419 O O . GLU B 1 64 ? -12.859 -2.053 13.281 1 82.06 64 GLU B O 1
ATOM 1424 N N . LYS B 1 65 ? -11.43 -0.311 13.867 1 88.5 65 LYS B N 1
ATOM 1425 C CA . LYS B 1 65 ? -11.672 0.3 12.562 1 88.5 65 LYS B CA 1
ATOM 1426 C C . LYS B 1 65 ? -10.359 0.556 11.828 1 88.5 65 LYS B C 1
ATOM 1428 O O . LYS B 1 65 ? -9.336 0.824 12.453 1 88.5 65 LYS B O 1
ATOM 1433 N N . VAL B 1 66 ? -10.469 0.343 10.555 1 91 66 VAL B N 1
ATOM 1434 C CA . VAL B 1 66 ? -9.398 0.82 9.688 1 91 66 VAL B CA 1
ATOM 1435 C C . VAL B 1 66 ? -9.812 2.139 9.039 1 91 66 VAL B C 1
ATOM 1437 O O . VAL B 1 66 ? -11 2.406 8.859 1 91 66 VAL B O 1
ATOM 1440 N N . ASP B 1 67 ? -8.867 2.926 8.688 1 93.06 67 ASP B N 1
ATOM 1441 C CA . ASP B 1 67 ? -9.164 4.301 8.289 1 93.06 67 ASP B CA 1
ATOM 1442 C C . ASP B 1 67 ? -9.992 4.336 7.008 1 93.06 67 ASP B C 1
ATOM 1444 O O . ASP B 1 67 ? -11 5.035 6.934 1 93.06 67 ASP B O 1
ATOM 1448 N N . TYR B 1 68 ? -9.516 3.527 5.996 1 95.5 68 TYR B N 1
ATOM 1449 C CA . TYR B 1 68 ? -10.266 3.523 4.742 1 95.5 68 TYR B CA 1
ATOM 1450 C C . TYR B 1 68 ? -10.305 2.125 4.137 1 95.5 68 TYR B C 1
ATOM 1452 O O . TYR B 1 68 ? -9.312 1.395 4.176 1 95.5 68 TYR B O 1
ATOM 1460 N N . ALA B 1 69 ? -11.438 1.794 3.629 1 95.69 69 ALA B N 1
ATOM 1461 C CA . ALA B 1 69 ? -11.586 0.676 2.699 1 95.69 69 ALA B CA 1
ATOM 1462 C C . ALA B 1 69 ? -11.922 1.168 1.296 1 95.69 69 ALA B C 1
ATOM 1464 O O . ALA B 1 69 ? -12.836 1.978 1.12 1 95.69 69 ALA B O 1
ATOM 1465 N N . LEU B 1 70 ? -11.125 0.817 0.357 1 95.12 70 LEU B N 1
ATOM 1466 C CA . LEU B 1 70 ? -11.422 1.104 -1.042 1 95.12 70 LEU B CA 1
ATOM 1467 C C . LEU B 1 70 ? -12.188 -0.05 -1.685 1 95.12 70 LEU B C 1
ATOM 1469 O O . LEU B 1 70 ? -11.75 -1.203 -1.61 1 95.12 70 LEU B O 1
ATOM 1473 N N . MET B 1 71 ? -13.234 0.339 -2.295 1 93.75 71 MET B N 1
ATOM 1474 C CA . MET B 1 71 ? -14.203 -0.66 -2.73 1 93.75 71 MET B CA 1
ATOM 1475 C C . MET B 1 71 ? -14.203 -0.789 -4.25 1 93.75 71 MET B C 1
ATOM 1477 O O . MET B 1 71 ? -13.922 0.176 -4.961 1 93.75 71 MET B O 1
ATOM 1481 N N . LYS B 1 72 ? -14.562 -1.966 -4.742 1 88.88 72 LYS B N 1
ATOM 1482 C CA . LYS B 1 72 ? -14.867 -2.256 -6.141 1 88.88 72 LYS B CA 1
ATOM 1483 C C . LYS B 1 72 ? -15.984 -3.283 -6.258 1 88.88 72 LYS B C 1
ATOM 1485 O O . LYS B 1 72 ? -15.883 -4.391 -5.723 1 88.88 72 LYS B O 1
ATOM 1490 N N . ASP B 1 73 ? -17 -2.91 -6.922 1 89.62 73 ASP B N 1
ATOM 1491 C CA . ASP B 1 73 ? -18.156 -3.779 -7.156 1 89.62 73 ASP B CA 1
ATOM 1492 C C . ASP B 1 73 ? -18.672 -4.371 -5.844 1 89.62 73 ASP B C 1
ATOM 1494 O O . ASP B 1 73 ? -18.891 -5.582 -5.746 1 89.62 73 ASP B O 1
ATOM 1498 N N . GLY B 1 74 ? -18.688 -3.6 -4.816 1 91.31 74 GLY B N 1
ATOM 1499 C CA . GLY B 1 74 ? -19.281 -3.975 -3.543 1 91.31 74 GLY B CA 1
ATOM 1500 C C . GLY B 1 74 ? -18.344 -4.785 -2.662 1 91.31 74 GLY B C 1
ATOM 1501 O O . GLY B 1 74 ? -18.734 -5.223 -1.577 1 91.31 74 GLY B O 1
ATOM 1502 N N . GLU B 1 75 ? -17.109 -4.93 -3.127 1 90.56 75 GLU B N 1
ATOM 1503 C CA . GLU B 1 75 ? -16.125 -5.695 -2.361 1 90.56 75 GLU B CA 1
ATOM 1504 C C . GLU B 1 75 ? -14.914 -4.844 -2 1 90.56 75 GLU B C 1
ATOM 1506 O O . GLU B 1 75 ? -14.539 -3.934 -2.746 1 90.56 75 GLU B O 1
ATOM 1511 N N . VAL B 1 76 ? -14.328 -5.195 -0.822 1 91.56 76 VAL B N 1
ATOM 1512 C CA . VAL B 1 76 ? -13.125 -4.484 -0.396 1 91.56 76 VAL B CA 1
ATOM 1513 C C . VAL B 1 76 ? -11.945 -4.906 -1.26 1 91.56 76 VAL B C 1
ATOM 1515 O O . VAL B 1 76 ? -11.602 -6.094 -1.321 1 91.56 76 VAL B O 1
ATOM 1518 N N . LEU B 1 77 ? -11.375 -3.922 -1.861 1 88.88 77 LEU B N 1
ATOM 1519 C CA . LEU B 1 77 ? -10.203 -4.195 -2.693 1 88.88 77 LEU B CA 1
ATOM 1520 C C . LEU B 1 77 ? -8.914 -3.877 -1.94 1 88.88 77 LEU B C 1
ATOM 1522 O O . LEU B 1 77 ? -7.945 -4.637 -2.016 1 88.88 77 LEU B O 1
ATOM 1526 N N . MET B 1 78 ? -8.961 -2.766 -1.189 1 92.56 78 MET B N 1
ATOM 1527 C CA 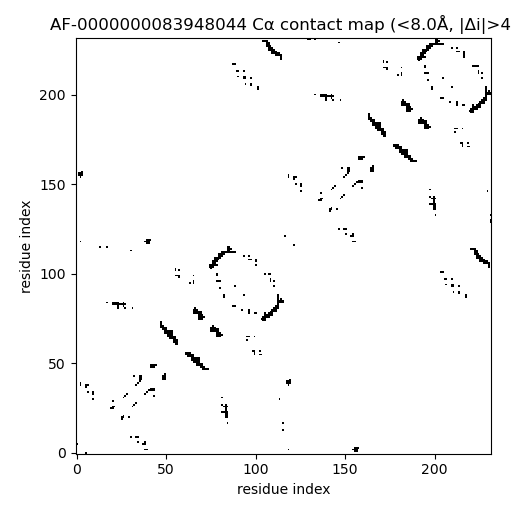. MET B 1 78 ? -7.766 -2.287 -0.495 1 92.56 78 MET B CA 1
ATOM 1528 C C . MET B 1 78 ? -8.125 -1.724 0.876 1 92.56 78 MET B C 1
ATOM 1530 O O . MET B 1 78 ? -9.172 -1.093 1.039 1 92.56 78 MET B O 1
ATOM 1534 N N . LEU B 1 79 ? -7.254 -1.902 1.761 1 93.25 79 LEU B N 1
ATOM 1535 C CA . LEU B 1 79 ? -7.359 -1.318 3.094 1 93.25 79 LEU B CA 1
ATOM 1536 C C . LEU B 1 79 ? -6.211 -0.349 3.354 1 93.25 79 LEU B C 1
ATOM 1538 O O . LEU B 1 79 ? -5.062 -0.626 2.992 1 93.25 79 LEU B O 1
ATOM 1542 N N . ILE B 1 80 ? -6.516 0.764 3.99 1 93.38 80 ILE B N 1
ATOM 1543 C CA . ILE B 1 80 ? -5.504 1.782 4.254 1 93.38 80 ILE B CA 1
ATOM 1544 C C . ILE B 1 80 ? -5.543 2.176 5.73 1 93.38 80 ILE B C 1
ATOM 1546 O O . ILE B 1 80 ? -6.605 2.512 6.262 1 93.38 80 ILE B O 1
ATOM 1550 N N . GLU B 1 81 ? -4.469 2.074 6.363 1 90.81 81 GLU B N 1
ATOM 1551 C CA . GLU B 1 81 ? -4.262 2.596 7.711 1 90.81 81 GLU B CA 1
ATOM 1552 C C . GLU B 1 81 ? -3.309 3.785 7.703 1 90.81 81 GLU B C 1
ATOM 1554 O O . GLU B 1 81 ? -2.217 3.709 7.133 1 90.81 81 GLU B O 1
ATOM 1559 N N . CYS B 1 82 ? -3.721 4.863 8.297 1 89.94 82 CYS B N 1
ATOM 1560 C CA . CYS B 1 82 ? -2.947 6.102 8.258 1 89.94 82 CYS B CA 1
ATOM 1561 C C . CYS B 1 82 ? -2.617 6.578 9.672 1 89.94 82 CYS B C 1
ATOM 1563 O O . CYS B 1 82 ? -3.377 6.332 10.609 1 89.94 82 CYS B O 1
ATOM 1565 N N . LYS B 1 83 ? -1.548 7.27 9.758 1 87.69 83 LYS B N 1
ATOM 1566 C CA . LYS B 1 83 ? -1.173 7.938 11 1 87.69 83 LYS B CA 1
ATOM 1567 C C . LYS B 1 83 ? -0.856 9.406 10.766 1 87.69 83 LYS B C 1
ATOM 1569 O O . LYS B 1 83 ? -0.705 9.836 9.617 1 87.69 83 LYS B O 1
ATOM 1574 N N . LYS B 1 84 ? -0.825 10.094 11.844 1 89.06 84 LYS B N 1
ATOM 1575 C CA . LYS B 1 84 ? -0.44 11.5 11.766 1 89.06 84 LYS B CA 1
ATOM 1576 C C . LYS B 1 84 ? 0.911 11.664 11.078 1 89.06 84 LYS B C 1
ATOM 1578 O O . LYS B 1 84 ? 1.818 10.852 11.281 1 89.06 84 LYS B O 1
ATOM 1583 N N . TYR B 1 85 ? 0.888 12.766 10.289 1 88 85 TYR B N 1
ATOM 1584 C CA . TYR B 1 85 ? 2.164 13.109 9.664 1 88 85 TYR B CA 1
ATOM 1585 C C . TYR B 1 85 ? 3.275 13.172 10.703 1 88 85 TYR B C 1
ATOM 1587 O O . TYR B 1 85 ? 3.102 13.758 11.773 1 88 85 TYR B O 1
ATOM 1595 N N . ASN B 1 86 ? 4.348 12.453 10.555 1 82.44 86 ASN B N 1
ATOM 1596 C CA . ASN B 1 86 ? 5.539 12.438 11.398 1 82.44 86 ASN B CA 1
ATOM 1597 C C . ASN B 1 86 ? 5.301 11.656 12.688 1 82.44 86 ASN B C 1
ATOM 1599 O O . ASN B 1 86 ? 6.059 11.797 13.648 1 82.44 86 ASN B O 1
ATOM 1603 N N . GLU B 1 87 ? 4.262 10.93 12.727 1 83.56 87 GLU B N 1
ATOM 1604 C CA . GLU B 1 87 ? 4.074 10.016 13.844 1 83.56 87 GLU B CA 1
ATOM 1605 C C . GLU B 1 87 ? 4.652 8.633 13.539 1 83.56 87 GLU B C 1
ATOM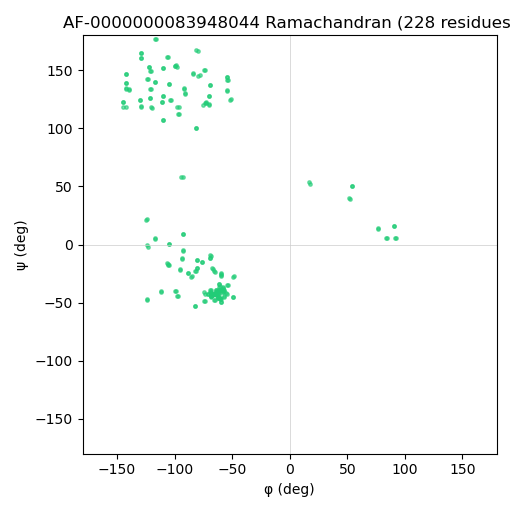 1607 O O . GLU B 1 87 ? 4.496 8.125 12.422 1 83.56 87 GLU B O 1
ATOM 1612 N N . LYS B 1 88 ? 5.32 8.18 14.469 1 74 88 LYS B N 1
ATOM 1613 C CA . LYS B 1 88 ? 5.895 6.848 14.297 1 74 88 LYS B CA 1
ATOM 1614 C C . LYS B 1 88 ? 4.809 5.777 14.32 1 74 88 LYS B C 1
ATOM 1616 O O . LYS B 1 88 ? 3.91 5.816 15.164 1 74 88 LYS B O 1
ATOM 1621 N N . LEU B 1 89 ? 4.828 4.961 13.305 1 74.69 89 LEU B N 1
ATOM 1622 C CA . LEU B 1 89 ? 3.914 3.826 13.273 1 74.69 89 LEU B CA 1
ATOM 1623 C C . LEU B 1 89 ? 4.297 2.789 14.32 1 74.69 89 LEU B C 1
ATOM 1625 O O . LEU B 1 89 ? 5.484 2.578 14.586 1 74.69 89 LEU B O 1
ATOM 1629 N N . SER B 1 90 ? 3.328 2.287 14.969 1 78.12 90 SER B N 1
ATOM 1630 C CA . SER B 1 90 ? 3.572 1.207 15.922 1 78.12 90 SER B CA 1
ATOM 1631 C C . SER B 1 90 ? 3.084 -0.131 15.375 1 78.12 90 SER B C 1
ATOM 1633 O O . SER B 1 90 ? 2.283 -0.171 14.438 1 78.12 90 SER B O 1
ATOM 1635 N N . ILE B 1 91 ? 3.6 -1.146 15.969 1 80.94 91 ILE B N 1
ATOM 1636 C CA . ILE B 1 91 ? 3.225 -2.5 15.57 1 80.94 91 ILE B CA 1
ATOM 1637 C C . ILE B 1 91 ? 1.721 -2.695 15.758 1 80.94 91 ILE B C 1
ATOM 1639 O O . ILE B 1 91 ? 1.1 -3.498 15.062 1 80.94 91 ILE B O 1
ATOM 1643 N N . LYS B 1 92 ? 1.163 -1.938 16.625 1 81.81 92 LYS B N 1
ATOM 1644 C CA . LYS B 1 92 ? -0.276 -2.016 16.859 1 81.81 92 LYS B CA 1
ATOM 1645 C C . LYS B 1 92 ? -1.058 -1.648 15.609 1 81.81 92 LYS B C 1
ATOM 1647 O O . LYS B 1 92 ? -2.039 -2.312 15.266 1 81.81 92 LYS B O 1
ATOM 1652 N N . HIS B 1 93 ? -0.618 -0.67 14.867 1 82 93 HIS B N 1
ATOM 1653 C CA . HIS B 1 93 ? -1.293 -0.232 13.656 1 82 93 HIS B CA 1
ATOM 1654 C C . HIS B 1 93 ? -1.175 -1.278 12.555 1 82 93 HIS B C 1
ATOM 1656 O O . HIS B 1 93 ? -2.141 -1.54 11.828 1 82 93 HIS B O 1
ATOM 1662 N N . ALA B 1 94 ? -0.032 -1.808 12.547 1 83.69 94 ALA B N 1
ATOM 1663 C CA . ALA B 1 94 ? 0.189 -2.869 11.57 1 83.69 94 ALA B CA 1
ATOM 1664 C C . ALA B 1 94 ? -0.669 -4.094 11.883 1 83.69 94 ALA B C 1
ATOM 1666 O O . ALA B 1 94 ? -1.27 -4.684 10.984 1 83.69 94 ALA B O 1
ATOM 1667 N N . SER B 1 95 ? -0.704 -4.402 13.109 1 83.31 95 SER B N 1
ATOM 1668 C CA . SER B 1 95 ? -1.498 -5.547 13.531 1 83.31 95 SER B CA 1
ATOM 1669 C C . SER B 1 95 ? -2.98 -5.328 13.25 1 83.31 95 SER B C 1
ATOM 1671 O O . SER B 1 95 ? -3.684 -6.254 12.836 1 83.31 95 SER B O 1
ATOM 1673 N N . GLN B 1 96 ? -3.422 -4.176 13.523 1 82.25 96 GLN B N 1
ATOM 1674 C CA . GLN B 1 96 ? -4.809 -3.834 13.234 1 82.25 96 GLN B CA 1
ATOM 1675 C C . GLN B 1 96 ? -5.117 -3.98 11.75 1 82.25 96 GLN B C 1
ATOM 1677 O O . GLN B 1 96 ? -6.105 -4.609 11.367 1 82.25 96 GLN B O 1
ATOM 1682 N N . LEU B 1 97 ? -4.293 -3.422 10.961 1 86 97 LEU B N 1
ATOM 1683 C CA . LEU B 1 97 ? -4.453 -3.506 9.516 1 86 97 LEU B CA 1
ATOM 1684 C C . LEU B 1 97 ? -4.453 -4.961 9.055 1 86 97 LEU B C 1
ATOM 1686 O O . LEU B 1 97 ? -5.289 -5.355 8.242 1 86 97 LEU B O 1
ATOM 1690 N N . PHE B 1 98 ? -3.623 -5.699 9.672 1 84.19 98 PHE B N 1
ATOM 1691 C CA . PHE B 1 98 ? -3.502 -7.102 9.289 1 84.19 98 PHE B CA 1
ATOM 1692 C C . PHE B 1 98 ? -4.762 -7.875 9.664 1 84.19 98 PHE B C 1
ATOM 1694 O O . PHE B 1 98 ? -5.219 -8.734 8.906 1 84.19 98 PHE B O 1
ATOM 1701 N N . ARG B 1 99 ? -5.246 -7.684 10.758 1 83.88 99 ARG B N 1
ATOM 1702 C CA . ARG B 1 99 ? -6.457 -8.383 11.188 1 83.88 99 ARG B CA 1
ATOM 1703 C C . ARG B 1 99 ? -7.59 -8.172 10.188 1 83.88 99 ARG B C 1
ATOM 1705 O O . ARG B 1 99 ? -8.273 -9.125 9.805 1 83.88 99 ARG B O 1
ATOM 1712 N N . TYR B 1 100 ? -7.73 -7 9.727 1 84.31 100 TYR B N 1
ATOM 1713 C CA . TYR B 1 100 ? -8.781 -6.707 8.758 1 84.31 100 TYR B CA 1
ATOM 1714 C C . TYR B 1 100 ? -8.469 -7.34 7.406 1 84.31 100 TYR B C 1
ATOM 1716 O O . TYR B 1 100 ? -9.367 -7.852 6.734 1 84.31 100 TYR B O 1
ATOM 1724 N N . PHE B 1 101 ? -7.332 -7.234 7.074 1 86.12 101 PHE B N 1
ATOM 1725 C CA . PHE B 1 101 ? -6.902 -7.812 5.809 1 86.12 101 PHE B CA 1
ATOM 1726 C C . PHE B 1 101 ? -7.191 -9.305 5.766 1 86.12 101 PHE B C 1
ATOM 1728 O O . PHE B 1 101 ? -7.641 -9.828 4.742 1 86.12 101 PHE B O 1
ATOM 1735 N N . SER B 1 102 ? -7.023 -9.961 6.891 1 81.75 102 SER B N 1
ATOM 1736 C CA . SER B 1 102 ? -7.141 -11.414 6.957 1 81.75 102 SER B CA 1
ATOM 1737 C C . SER B 1 102 ? -8.602 -11.859 6.914 1 81.75 102 SER B C 1
ATOM 1739 O O . SER B 1 102 ? -8.898 -13.016 6.621 1 81.75 102 SER B O 1
ATOM 1741 N N . VAL B 1 103 ? -9.523 -10.961 7.129 1 82.19 103 VAL B N 1
ATOM 1742 C CA . VAL B 1 103 ? -10.922 -11.375 7.211 1 82.19 103 VAL B CA 1
ATOM 1743 C C . VAL B 1 103 ? -11.719 -10.727 6.078 1 82.19 103 VAL B C 1
ATOM 1745 O O . VAL B 1 103 ? -12.953 -10.773 6.074 1 82.19 103 VAL B O 1
ATOM 1748 N N . THR B 1 104 ? -11.078 -10.047 5.188 1 83.5 104 THR B N 1
ATOM 1749 C CA . THR B 1 104 ? -11.711 -9.469 4.008 1 83.5 104 THR B CA 1
ATOM 1750 C C . THR B 1 104 ? -11.141 -10.086 2.732 1 83.5 104 THR B C 1
ATOM 1752 O O . THR B 1 104 ? -10.203 -10.883 2.787 1 83.5 104 THR B O 1
ATOM 1755 N N . LYS B 1 105 ? -11.695 -9.672 1.59 1 81.75 105 LYS B N 1
ATOM 1756 C CA . LYS B 1 105 ? -11.203 -10.133 0.294 1 81.75 105 LYS B CA 1
ATOM 1757 C C . LYS B 1 105 ? -10.156 -9.172 -0.269 1 81.75 105 LYS B C 1
ATOM 1759 O O . LYS B 1 105 ? -9.797 -9.258 -1.443 1 81.75 105 LYS B O 1
ATOM 1764 N N . ALA B 1 106 ? -9.797 -8.273 0.578 1 86.81 106 ALA B N 1
ATOM 1765 C CA . ALA B 1 106 ? -8.812 -7.285 0.123 1 86.81 106 ALA B CA 1
ATOM 1766 C C . ALA B 1 106 ? -7.566 -7.969 -0.426 1 86.81 106 ALA B C 1
ATOM 1768 O O . ALA B 1 106 ? -7.105 -8.969 0.124 1 86.81 106 ALA B O 1
ATOM 1769 N N . ARG B 1 107 ? -7.02 -7.324 -1.468 1 81 107 ARG B N 1
ATOM 1770 C CA . ARG B 1 107 ? -5.824 -7.859 -2.113 1 81 107 ARG B CA 1
ATOM 1771 C C . ARG B 1 107 ? -4.59 -7.043 -1.739 1 81 107 ARG B C 1
ATOM 1773 O O . ARG B 1 107 ? -3.459 -7.516 -1.892 1 81 107 ARG B O 1
ATOM 1780 N N . ILE B 1 108 ? -4.879 -5.852 -1.231 1 87.81 108 ILE B N 1
ATOM 1781 C CA . ILE B 1 108 ? -3.793 -4.926 -0.918 1 87.81 108 ILE B CA 1
ATOM 1782 C C . ILE B 1 108 ? -4.082 -4.219 0.404 1 87.81 108 ILE B C 1
ATOM 1784 O O . ILE B 1 108 ? -5.215 -3.803 0.657 1 87.81 108 ILE B O 1
ATOM 1788 N N . ALA B 1 109 ? -3.129 -4.184 1.211 1 89.94 109 ALA B N 1
ATOM 1789 C CA . ALA B 1 109 ? -3.168 -3.379 2.43 1 89.94 109 ALA B CA 1
ATOM 1790 C C . ALA B 1 109 ? -2.031 -2.361 2.451 1 89.94 109 ALA B C 1
ATOM 1792 O O . ALA B 1 109 ? -0.881 -2.699 2.158 1 89.94 109 ALA B O 1
ATOM 1793 N N . ILE B 1 110 ? -2.387 -1.183 2.791 1 89.94 110 ILE B N 1
ATOM 1794 C CA . ILE B 1 110 ? -1.423 -0.088 2.75 1 89.94 110 ILE B CA 1
ATOM 1795 C C . ILE B 1 110 ? -1.297 0.541 4.137 1 89.94 110 ILE B C 1
ATOM 1797 O O . ILE B 1 110 ? -2.299 0.91 4.75 1 89.94 110 ILE B O 1
ATOM 1801 N N . LEU B 1 111 ? -0.128 0.603 4.59 1 88 111 LEU B N 1
ATOM 1802 C CA . LEU B 1 111 ? 0.235 1.387 5.766 1 88 111 LEU B CA 1
ATOM 1803 C C . LEU B 1 111 ? 0.941 2.678 5.359 1 88 111 LEU B C 1
ATOM 1805 O O . LEU B 1 111 ? 1.919 2.646 4.609 1 88 111 LEU B O 1
ATOM 1809 N N . THR B 1 112 ? 0.377 3.811 5.824 1 85.56 112 THR B N 1
ATOM 1810 C CA . THR B 1 112 ? 1.026 5.035 5.371 1 85.56 112 THR B CA 1
ATOM 1811 C C . THR B 1 112 ? 1.048 6.082 6.48 1 85.56 112 THR B C 1
ATOM 1813 O O . THR B 1 112 ? 0.124 6.148 7.293 1 85.56 112 THR B O 1
ATOM 1816 N N . GLY B 1 113 ? 2.074 6.723 6.73 1 73.44 113 GLY B N 1
ATOM 1817 C CA . GLY B 1 113 ? 2.219 7.871 7.609 1 73.44 113 GLY B CA 1
ATOM 1818 C C . GLY B 1 113 ? 2.83 9.078 6.922 1 73.44 113 GLY B C 1
ATOM 1819 O O . GLY B 1 113 ? 3.004 10.125 7.539 1 73.44 113 GLY B O 1
ATOM 1820 N N . PHE B 1 114 ? 2.75 9.109 5.582 1 63.53 114 PHE B N 1
ATOM 1821 C CA . PHE B 1 114 ? 3.447 10.133 4.812 1 63.53 114 PHE B CA 1
ATOM 1822 C C . PHE B 1 114 ? 4.539 10.789 5.648 1 63.53 114 PHE B C 1
ATOM 1824 O O . PHE B 1 114 ? 4.285 11.766 6.355 1 63.53 114 PHE B O 1
ATOM 1831 N N . VAL B 1 115 ? 5.453 10.039 6.27 1 50.81 115 VAL B N 1
ATOM 1832 C CA . VAL B 1 115 ? 6.492 10.586 7.133 1 50.81 115 VAL B CA 1
ATOM 1833 C C . VAL B 1 115 ? 7.281 11.656 6.375 1 50.81 115 VAL B C 1
ATOM 1835 O O . VAL B 1 115 ? 7.477 11.547 5.164 1 50.81 115 VAL B O 1
ATOM 1838 N N . ALA B 1 116 ? 7.512 12.945 7.066 1 42.06 116 ALA B N 1
ATOM 1839 C CA . ALA B 1 116 ? 8.422 14.031 6.703 1 42.06 116 ALA B CA 1
ATOM 1840 C C . ALA B 1 116 ? 9.859 13.531 6.617 1 42.06 116 ALA B C 1
ATOM 1842 O O . ALA B 1 116 ? 10.242 12.602 7.328 1 42.06 116 ALA B O 1
#

Radius of gyration: 16.59 Å; Cα contacts (8 Å, |Δi|>4): 450; chains: 2; bounding box: 39×46×36 Å

Secondary structure (DSSP, 8-state):
--HHHHHHHHHHHHHHHGGG--SHHHHIIIIIHHIIIIIT---TT-TTTEEEEEE---SS--S-EEEEEEEETTEEEEEEEE--TTPPP-HHHHHHHHHHHHTS--SEEEEE----/--HHHHHHHHHHHHHHHGGG--SHHHHIIIIIHHIIIIIT---TT-TTTEEEEEE---SS--S-EEEEEEEETTEEEEEEEE--TTPPP-HHHHHHHHHHHHTS--SEEEEE----

Foldseek 3Di:
DALVVQLVVLLVCCVVCVVVLPFQVSCCVSRVLCCCCVRVNFDCPDCQAKPAQDFDDDPVDHDHTFGIFGHDPNFGAETEHEGGAQDDDDVVSVVSQVRRVVVGPYPYYYYDHSYD/DALVVQLVVLLVCCVVCVVVLPFQVSCCVSRVLCCCCVRVNFDCPDCQAKPAQDFDDDPVDHDHTFGIFGHDPNFGAETEHEGGAQDDDDVVSVVSQVRRVVVGPYPYYYYDHSYD

Sequence (232 aa):
MDFIERIQALSKRIPQISASLQTEEATKNALIMPFLSSVLGYDVFNPDEVLPEYTADTPTKKGEKVDYALMKDGEVLMLIECKKYNEKLSIKHASQLFRYFSVTKARIAILTGFVAMDFIERIQALSKRIPQISASLQTEEATKNALIMPFLSSVLGYDVFNPDEVLPEYTADTPTKKGEKVDYALMKDGEVLMLIECKKYNEKLSIKHASQLFRYFSVTKARIAILTGFVA

pLDDT: mean 86.91, std 9.11, range [42.06, 97.19]

Organism: NCBI:txid38313

Nearest PDB structures (foldseek):
  4qbn-assembly1_A  TM=4.180E-01  e=3.898E-01  Salmonella phage SETP3
  6ppu-assembly1_A  TM=4.904E-01  e=6.829E+00  Mycolicibacterium smegmatis
  1mzv-assembly1_A-2  TM=3.914E-01  e=4.895E+00  Leishmania tarentolae
  6xpe-assembly1_A  TM=4.545E-01  e=6.829E+00  Homo sapiens
  6xpd-assembly1_A  TM=4.493E-01  e=7.802E+00  Homo sapiens